Protein 2R1I (pdb70)

Sequence (308 aa):
DDSSASVEVPRRATPADAATVAQLHDFNTEFGAPTPGTDELASRLSSHHLLAGEDVVVLLAGEPPTGLAVLSFRPNVWYPGPVAILDELYVRPGRRGHRLGSALLAASCGLLVRSRGGALLEINVDGEDTTDARRFYEARGFTNNTEPNGTEPLYYYRELDDSASVEEVVPRRATPADAATVAQLHDFNTEFGAPTPGTDELASSRLSHLLAGEDVVVLLAGEPPTGLAVLSFRPNVWYPGPVAILDELYVRPGRRGHRLGSALLAASCGLLVRSRGGALLEINVDDGEDTDARRFYEARGFTNNTEPNGTEPLYYYREL

Structure (mmCIF, N/CA/C/O backbone):
data_2R1I
#
_entry.id   2R1I
#
_cell.length_a   144.100
_cell.length_b   40.260
_cell.length_c   81.270
_cell.angle_alpha   90.000
_cell.angle_beta   123.390
_cell.angle_gamma   90.000
#
_symmetry.space_group_name_H-M   'C 1 2 1'
#
loop_
_entity.id
_entity.type
_entity.pdbx_description
1 polymer 'GCN5-related N-acetyltransferase'
2 non-polymer 'CHLORIDE ION'
3 non-polymer 1,2-ETHANEDIOL
4 non-polymer GLYCEROL
5 water water
#
loop_
_atom_site.group_PDB
_atom_site.id
_atom_site.type_symbol
_atom_site.label_atom_id
_atom_site.label_alt_id
_atom_site.label_comp_id
_atom_site.label_asym_id
_atom_site.label_entity_id
_atom_site.label_seq_id
_atom_site.pdbx_PDB_ins_code
_atom_site.Cartn_x
_atom_site.Cartn_y
_atom_site.Cartn_z
_atom_site.occupancy
_atom_site.B_iso_or_equiv
_atom_site.auth_seq_id
_atom_site.auth_comp_id
_atom_site.auth_asym_id
_atom_site.auth_atom_id
_atom_site.pdbx_PDB_model_num
ATOM 1 N N . ASP A 1 17 ? 27.738 57.091 -18.060 1.00 47.79 16 ASP A N 1
ATOM 2 C CA . ASP A 1 17 ? 28.900 56.762 -17.169 1.00 46.39 16 ASP A CA 1
ATOM 3 C C . ASP A 1 17 ? 28.572 57.027 -15.697 1.00 44.49 16 ASP A C 1
ATOM 4 O O . ASP A 1 17 ? 28.732 56.137 -14.853 1.00 45.56 16 ASP A O 1
ATOM 9 N N . ASP A 1 18 ? 28.107 58.245 -15.402 1.00 40.82 17 ASP A N 1
ATOM 10 C CA . ASP A 1 18 ? 27.567 58.595 -14.077 1.00 37.88 17 ASP A CA 1
ATOM 11 C C . ASP A 1 18 ? 26.092 58.198 -13.902 1.00 36.80 17 ASP A C 1
ATOM 12 O O . ASP A 1 18 ? 25.565 58.245 -12.786 1.00 36.86 17 ASP A O 1
ATOM 17 N N A SER A 1 19 ? 25.449 57.773 -14.992 0.50 36.66 18 SER A N 1
ATOM 18 N N B SER A 1 19 ? 25.447 57.787 -14.991 0.50 36.32 18 SER A N 1
ATOM 19 C CA A SER A 1 19 ? 23.997 57.504 -15.009 0.50 35.96 18 SER A CA 1
ATOM 20 C CA B SER A 1 19 ? 24.004 57.508 -15.002 0.50 35.33 18 SER A CA 1
ATOM 21 C C A SER A 1 19 ? 23.542 56.343 -14.117 0.50 35.18 18 SER A C 1
ATOM 22 C C B SER A 1 19 ? 23.537 56.339 -14.128 0.50 34.84 18 SER A C 1
ATOM 23 O O A SER A 1 19 ? 22.526 56.450 -13.432 0.50 34.14 18 SER A O 1
ATOM 24 O O B SER A 1 19 ? 22.508 56.437 -13.460 0.50 33.72 18 SER A O 1
ATOM 29 N N . ALA A 1 20 ? 24.271 55.229 -14.149 1.00 35.00 19 ALA A N 1
ATOM 30 C CA . ALA A 1 20 ? 23.881 54.025 -13.409 1.00 35.72 19 ALA A CA 1
ATOM 31 C C . ALA A 1 2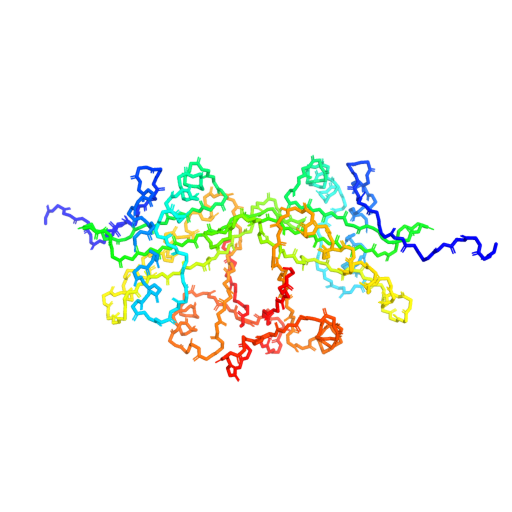0 ? 24.162 54.118 -11.898 1.00 32.31 19 ALA A C 1
ATOM 32 O O . ALA A 1 20 ? 25.154 54.729 -11.472 1.00 32.86 19 ALA A O 1
ATOM 34 N N . SER A 1 21 ? 23.261 53.544 -11.101 1.00 29.13 20 SER A N 1
ATOM 35 C CA . SER A 1 21 ? 23.476 53.387 -9.656 1.00 29.93 20 SER A CA 1
ATOM 36 C C . SER A 1 21 ? 24.085 51.997 -9.404 1.00 33.49 20 SER A C 1
ATOM 37 O O . SER A 1 21 ? 24.219 51.197 -10.345 1.00 32.23 20 SER A O 1
ATOM 40 N N . VAL A 1 22 ? 24.424 51.701 -8.147 1.00 35.34 21 VAL A N 1
ATOM 41 C CA . VAL A 1 22 ? 24.917 50.352 -7.787 1.00 36.54 21 VAL A CA 1
ATOM 42 C C . VAL A 1 22 ? 23.857 49.311 -8.117 1.00 37.45 21 VAL A C 1
ATOM 43 O O . VAL A 1 22 ? 22.661 49.558 -7.949 1.00 34.53 21 VAL A O 1
ATOM 47 N N . GLU A 1 23 ? 24.301 48.148 -8.581 1.00 39.19 22 GLU A N 1
ATOM 48 C CA . GLU A 1 23 ? 23.372 47.091 -8.980 1.00 39.48 22 GLU A CA 1
ATOM 49 C C . GLU A 1 23 ? 22.565 46.627 -7.770 1.00 38.37 22 GLU A C 1
ATOM 50 O O . GLU A 1 23 ? 23.088 46.499 -6.661 1.00 37.77 22 GLU A O 1
ATOM 53 N N . VAL A 1 24 ? 21.272 46.423 -7.983 1.00 35.83 23 VAL A N 1
ATOM 54 C CA . VAL A 1 24 ? 20.408 45.929 -6.939 1.00 37.21 23 VAL A CA 1
ATOM 55 C C . VAL A 1 24 ? 20.149 44.478 -7.323 1.00 33.56 23 VAL A C 1
ATOM 56 O O . VAL A 1 24 ? 19.875 44.197 -8.496 1.00 32.54 23 VAL A O 1
ATOM 60 N N . PRO A 1 25 ? 20.340 43.553 -6.383 1.00 32.50 24 PRO A N 1
ATOM 61 C CA . PRO A 1 25 ? 20.001 42.159 -6.710 1.00 30.95 24 PRO A CA 1
ATOM 62 C C . PRO A 1 25 ? 18.577 41.994 -7.204 1.00 30.82 24 PRO A C 1
ATOM 63 O O . PRO A 1 25 ? 17.718 42.796 -6.909 1.00 32.92 24 PRO A O 1
ATOM 67 N N . ARG A 1 26 ? 18.355 40.973 -8.008 1.00 29.45 25 ARG A N 1
ATOM 68 C CA . ARG A 1 26 ? 17.029 40.693 -8.526 1.00 28.31 25 ARG A CA 1
ATOM 69 C C . ARG A 1 26 ? 16.589 39.314 -8.028 1.00 26.51 25 ARG A C 1
ATOM 70 O O . ARG A 1 26 ? 17.399 38.436 -7.791 1.00 26.15 25 ARG A O 1
ATOM 78 N N . ARG A 1 27 ? 15.298 39.152 -7.891 1.00 27.31 26 ARG A N 1
ATOM 79 C CA . ARG A 1 27 ? 14.733 37.863 -7.518 1.00 26.74 26 ARG A CA 1
ATOM 80 C C . ARG A 1 27 ? 14.748 36.932 -8.712 1.00 26.67 26 ARG A C 1
ATOM 81 O O . ARG A 1 27 ? 14.244 37.289 -9.798 1.00 27.26 26 ARG A O 1
ATOM 89 N N . ALA A 1 28 ? 15.297 35.728 -8.504 1.00 25.21 27 ALA A N 1
ATOM 90 C CA . ALA A 1 28 ? 15.255 34.631 -9.471 1.00 26.22 27 ALA A CA 1
ATOM 91 C C . ALA A 1 28 ? 13.803 34.162 -9.694 1.00 28.04 27 ALA A C 1
ATOM 92 O O . ALA A 1 28 ? 13.061 33.952 -8.735 1.00 26.02 27 ALA A O 1
ATOM 94 N N . THR A 1 29 ? 13.437 34.025 -10.954 1.00 23.77 28 THR A N 1
ATOM 95 C CA . THR A 1 29 ? 12.117 33.531 -11.395 1.00 25.71 28 THR A CA 1
ATOM 96 C C . THR A 1 29 ? 12.264 32.060 -11.796 1.00 24.63 28 THR A C 1
ATOM 97 O O . THR A 1 29 ? 13.390 31.545 -11.924 1.00 26.46 28 THR A O 1
ATOM 101 N N . PRO A 1 30 ? 11.121 31.373 -12.037 1.00 25.70 29 PRO A N 1
ATOM 102 C CA . PRO A 1 30 ? 11.249 30.015 -12.522 1.00 25.27 29 PRO A CA 1
ATOM 103 C C . PRO A 1 30 ? 12.133 29.864 -13.773 1.00 24.81 29 PRO A C 1
ATOM 104 O O . PRO A 1 30 ? 12.786 28.833 -13.950 1.00 27.32 29 PRO A O 1
ATOM 108 N N . ALA A 1 31 ? 12.198 30.888 -14.620 1.00 27.80 30 ALA A N 1
ATOM 109 C CA . ALA A 1 31 ? 13.021 30.810 -15.849 1.00 28.75 30 ALA A CA 1
ATOM 110 C C . ALA A 1 31 ? 14.513 30.759 -15.532 1.00 27.39 30 ALA A C 1
ATOM 111 O O . ALA A 1 31 ? 15.344 30.410 -16.371 1.00 30.76 30 ALA A O 1
ATOM 113 N N . ASP A 1 32 ? 14.844 31.129 -14.301 1.00 25.69 31 ASP A N 1
ATOM 114 C CA . ASP A 1 32 ? 16.226 31.091 -13.833 1.00 26.96 31 ASP A CA 1
ATOM 115 C C . ASP A 1 32 ? 16.629 29.771 -13.197 1.00 26.10 31 ASP A C 1
ATOM 116 O O . ASP A 1 32 ? 17.745 29.679 -12.671 1.00 27.87 31 ASP A O 1
ATOM 121 N N . ALA A 1 33 ? 15.760 28.758 -13.209 1.00 24.46 32 ALA A N 1
ATOM 122 C CA . ALA A 1 33 ? 16.090 27.488 -12.519 1.00 22.84 32 ALA A CA 1
ATOM 123 C C . ALA A 1 33 ? 17.435 26.876 -12.950 1.00 26.71 32 ALA A C 1
ATOM 124 O O . ALA A 1 33 ? 18.246 26.449 -12.080 1.00 27.15 32 ALA A O 1
ATOM 126 N N . ALA A 1 34 ? 17.707 26.841 -14.247 1.00 28.03 33 ALA A N 1
ATOM 127 C CA . ALA A 1 34 ? 18.937 26.240 -14.714 1.00 26.62 33 ALA A CA 1
ATOM 128 C C . ALA A 1 34 ? 20.164 27.056 -14.306 1.00 27.90 33 ALA A C 1
ATOM 129 O O . ALA A 1 34 ? 21.213 26.476 -13.926 1.00 27.66 33 ALA A O 1
ATOM 131 N N . THR A 1 35 ? 20.056 28.382 -14.390 1.00 26.80 34 THR A N 1
ATOM 132 C CA . THR A 1 35 ? 21.129 29.283 -14.006 1.00 26.86 34 THR A CA 1
ATOM 133 C C . THR A 1 35 ? 21.498 29.066 -12.555 1.00 26.16 34 THR A C 1
ATOM 134 O O . THR A 1 35 ? 22.681 28.852 -12.192 1.00 29.55 34 THR A O 1
ATOM 138 N N . VAL A 1 36 ? 20.480 29.064 -11.728 1.00 23.12 35 VAL A N 1
ATOM 139 C CA . VAL A 1 36 ? 20.642 28.918 -10.266 1.00 25.48 35 VAL A CA 1
ATOM 140 C C . VAL A 1 36 ? 21.226 27.536 -9.941 1.00 25.73 35 VAL A C 1
ATOM 141 O O . VAL A 1 36 ? 22.135 27.416 -9.118 1.00 27.30 35 VAL A O 1
ATOM 145 N N . ALA A 1 37 ? 20.696 26.503 -10.597 1.00 25.65 36 ALA A N 1
ATOM 146 C CA . ALA A 1 37 ? 21.199 25.127 -10.426 1.00 25.59 36 ALA A CA 1
ATOM 147 C C . ALA A 1 37 ? 22.702 25.047 -10.673 1.00 25.19 36 ALA A C 1
ATOM 148 O O . ALA A 1 37 ? 23.452 24.494 -9.862 1.00 26.61 36 ALA A O 1
ATOM 150 N N . GLN A 1 38 ? 23.142 25.642 -11.766 1.00 25.46 37 GLN A N 1
ATOM 151 C CA . GLN A 1 38 ? 24.556 25.632 -12.145 1.00 28.10 37 GLN A CA 1
ATOM 152 C C . GLN A 1 38 ? 25.419 26.442 -11.192 1.00 28.84 37 GLN A C 1
ATOM 153 O O . GLN A 1 38 ? 26.515 25.989 -10.798 1.00 28.30 37 GLN A O 1
ATOM 167 N N . LEU A 1 40 ? 24.731 26.973 -7.964 1.00 28.28 39 LEU A N 1
ATOM 168 C CA . LEU A 1 40 ? 24.781 26.219 -6.702 1.00 26.86 39 LEU A CA 1
ATOM 169 C C . LEU A 1 40 ? 25.754 25.054 -6.807 1.00 30.50 39 LEU A C 1
ATOM 170 O O . LEU A 1 40 ? 26.527 24.770 -5.877 1.00 31.60 39 LEU A O 1
ATOM 175 N N . HIS A 1 41 ? 25.719 24.413 -7.956 1.00 29.91 40 HIS A N 1
ATOM 176 C CA . HIS A 1 41 ? 26.634 23.312 -8.250 1.00 29.59 40 HIS A CA 1
ATOM 177 C C . HIS A 1 41 ? 28.086 23.776 -8.233 1.00 30.10 40 HIS A C 1
ATOM 178 O O . HIS A 1 41 ? 28.953 23.168 -7.557 1.00 33.60 40 HIS A O 1
ATOM 185 N N . ASP A 1 42 ? 28.361 24.839 -8.974 1.00 30.26 41 ASP A N 1
ATOM 186 C CA . ASP A 1 42 ? 29.723 25.333 -9.171 1.00 34.31 41 ASP A CA 1
ATOM 187 C C . ASP A 1 42 ? 30.325 25.867 -7.885 1.00 36.93 41 ASP A C 1
ATOM 188 O O . ASP A 1 42 ? 31.509 25.608 -7.598 1.00 37.42 41 ASP A O 1
ATOM 193 N N . PHE A 1 43 ? 29.534 26.601 -7.113 1.00 37.21 42 PHE A N 1
ATOM 194 C CA . PHE A 1 43 ? 30.014 27.079 -5.821 1.00 39.20 42 PHE A CA 1
ATOM 195 C C . PHE A 1 43 ? 30.438 25.937 -4.915 1.00 41.11 42 PHE A C 1
ATOM 196 O O . PHE A 1 43 ? 31.527 25.992 -4.308 1.00 43.32 42 PHE A O 1
ATOM 204 N N . ASN A 1 44 ? 29.632 24.884 -4.850 1.00 37.03 43 ASN A N 1
ATOM 205 C CA . ASN A 1 44 ? 30.019 23.715 -4.043 1.00 38.62 43 ASN A CA 1
ATOM 206 C C . ASN A 1 44 ? 31.231 22.962 -4.550 1.00 39.86 43 ASN A C 1
ATOM 207 O O . ASN A 1 44 ? 32.189 22.720 -3.802 1.00 37.30 43 ASN A O 1
ATOM 212 N N . THR A 1 45 ? 31.218 22.579 -5.808 1.00 38.41 44 THR A N 1
ATOM 213 C CA . THR A 1 45 ? 32.322 21.791 -6.327 1.00 41.12 44 THR A CA 1
ATOM 214 C C . THR A 1 45 ? 33.673 22.543 -6.245 1.00 42.18 44 THR A C 1
ATOM 215 O O . THR A 1 45 ? 34.717 21.9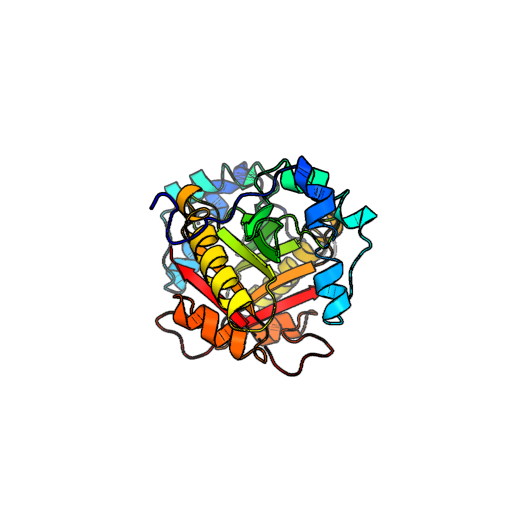17 -5.995 1.00 43.97 44 THR A O 1
ATOM 219 N N . GLU A 1 46 ? 33.671 23.866 -6.431 1.00 41.46 45 GLU A N 1
ATOM 220 C CA . GLU A 1 46 ? 34.917 24.651 -6.366 1.00 44.50 45 GLU A CA 1
ATOM 221 C C . GLU A 1 46 ? 35.517 24.659 -4.937 1.00 40.78 45 GLU A C 1
ATOM 222 O O . GLU A 1 46 ? 36.741 24.768 -4.771 1.00 39.94 45 GLU A O 1
ATOM 228 N N . PHE A 1 47 ? 34.669 24.526 -3.919 1.00 38.35 46 PHE A N 1
ATOM 229 C CA . PHE A 1 47 ? 35.155 24.503 -2.531 1.00 37.13 46 PHE A CA 1
ATOM 230 C C . PHE A 1 47 ? 35.051 23.140 -1.834 1.00 34.47 46 PHE A C 1
ATOM 231 O O . PHE A 1 47 ? 35.342 23.000 -0.624 1.00 31.27 46 PHE A O 1
ATOM 239 N N . GLY A 1 48 ? 34.760 22.116 -2.634 1.00 34.39 47 GLY A N 1
ATOM 240 C CA . GLY A 1 48 ? 34.862 20.732 -2.182 1.00 33.84 47 GLY A CA 1
ATOM 241 C C . GLY A 1 48 ? 33.654 20.320 -1.362 1.00 35.91 47 GLY A C 1
ATOM 242 O O . GLY A 1 48 ? 33.744 19.363 -0.617 1.00 38.06 47 GLY A O 1
ATOM 243 N N . ALA A 1 49 ? 32.536 21.047 -1.488 1.00 36.88 48 ALA A N 1
ATOM 244 C CA . ALA A 1 49 ? 31.286 20.673 -0.809 1.00 37.67 48 ALA A CA 1
ATOM 245 C C . ALA A 1 49 ? 30.496 19.759 -1.748 1.00 40.17 48 ALA A C 1
ATOM 246 O O . ALA A 1 49 ? 30.493 19.952 -2.983 1.00 37.58 48 ALA A O 1
ATOM 248 N N . PRO A 1 50 ? 29.833 18.746 -1.176 1.00 43.29 49 PRO A N 1
ATOM 249 C CA . PRO A 1 50 ? 29.079 17.843 -2.045 1.00 43.55 49 PRO A CA 1
ATOM 250 C C . PRO A 1 50 ? 27.855 18.574 -2.622 1.00 41.21 49 PRO A C 1
ATOM 251 O O . PRO A 1 50 ? 27.380 19.621 -2.075 1.00 41.61 49 PRO A O 1
ATOM 255 N N . THR A 1 51 ? 27.390 18.060 -3.753 1.00 40.23 50 THR A N 1
ATOM 256 C CA . THR A 1 51 ? 26.240 18.646 -4.428 1.00 37.02 50 THR A CA 1
ATOM 257 C C . THR A 1 51 ? 25.531 17.614 -5.310 1.00 36.49 50 THR A C 1
ATOM 258 O O . THR A 1 51 ? 26.159 16.779 -5.915 1.00 36.18 50 THR A O 1
ATOM 262 N N . PRO A 1 52 ? 24.190 17.699 -5.396 1.00 31.72 51 PRO A N 1
ATOM 263 C CA . PRO A 1 52 ? 23.448 16.977 -6.380 1.00 29.94 51 PRO A CA 1
ATOM 264 C C . PRO A 1 52 ? 23.822 17.494 -7.755 1.00 30.21 51 PRO A C 1
ATOM 265 O O . PRO A 1 52 ? 24.462 18.543 -7.862 1.00 34.17 51 PRO A O 1
ATOM 269 N N . GLY A 1 53 ? 23.482 16.745 -8.791 1.00 29.44 52 GLY A N 1
ATOM 270 C CA . GLY A 1 53 ? 23.670 17.196 -10.134 1.00 29.47 52 GLY A CA 1
ATOM 271 C C . GLY A 1 53 ? 22.734 18.325 -10.516 1.00 28.88 52 GLY A C 1
ATOM 272 O O . GLY A 1 53 ? 21.733 18.586 -9.829 1.00 27.85 52 GLY A O 1
ATOM 273 N N . THR A 1 54 ? 23.069 19.014 -11.599 1.00 29.33 53 THR A N 1
ATOM 274 C CA . THR A 1 54 ? 22.278 20.158 -12.026 1.00 29.39 53 THR A CA 1
ATOM 275 C C . THR A 1 54 ? 20.882 19.726 -12.534 1.00 30.82 53 THR A C 1
ATOM 276 O O . THR A 1 54 ? 19.965 20.511 -12.434 1.00 31.69 53 THR A O 1
ATOM 280 N N . ASP A 1 55 ? 20.688 18.504 -13.041 1.00 28.15 54 ASP A N 1
ATOM 281 C CA . ASP A 1 55 ? 19.325 18.064 -13.426 1.00 28.84 54 ASP A CA 1
ATOM 282 C C . ASP A 1 55 ? 18.408 18.050 -12.187 1.00 28.39 54 ASP A C 1
ATOM 283 O O . ASP A 1 55 ? 17.293 18.582 -12.249 1.00 28.92 54 ASP A O 1
ATOM 288 N N . GLU A 1 56 ? 18.883 17.444 -11.095 1.00 28.77 55 GLU A N 1
ATOM 289 C CA . GLU A 1 56 ? 18.137 17.373 -9.830 1.00 28.87 55 GLU A CA 1
ATOM 290 C C . GLU A 1 56 ? 17.860 18.764 -9.243 1.00 28.20 55 GLU A C 1
ATOM 291 O O . GLU A 1 56 ? 16.700 19.081 -8.833 1.00 27.43 55 GLU A O 1
ATOM 297 N N . LEU A 1 57 ? 18.903 19.588 -9.201 1.00 28.22 56 LEU A N 1
ATOM 298 C CA . LEU A 1 57 ? 18.781 20.943 -8.628 1.00 28.67 56 LEU A CA 1
ATOM 299 C C . LEU A 1 57 ? 17.817 21.775 -9.459 1.00 27.19 56 LEU A C 1
ATOM 300 O O . LEU A 1 57 ? 16.963 22.473 -8.899 1.00 24.37 56 LEU A O 1
ATOM 305 N N . ALA A 1 58 ? 17.984 21.751 -10.772 1.00 27.36 57 ALA A N 1
ATOM 306 C CA . ALA A 1 58 ? 17.103 22.517 -11.681 1.00 26.32 57 ALA A CA 1
ATOM 307 C C . ALA A 1 58 ? 15.631 22.117 -11.519 1.00 27.18 57 ALA A C 1
ATOM 308 O O . ALA A 1 58 ? 14.780 22.959 -11.506 1.00 26.33 57 ALA A O 1
ATOM 310 N N . SER A 1 59 ? 15.372 20.816 -11.422 1.00 25.58 58 SER A N 1
ATOM 311 C CA . SER A 1 59 ? 14.020 20.296 -11.239 1.00 27.75 58 SER A CA 1
ATOM 312 C C . SER A 1 59 ? 13.440 20.800 -9.905 1.00 27.11 58 SER A C 1
ATOM 313 O O . SER A 1 59 ? 12.294 21.324 -9.870 1.00 26.68 58 SER A O 1
ATOM 316 N N . ARG A 1 60 ? 14.229 20.705 -8.826 1.00 26.74 59 ARG A N 1
ATOM 317 C CA . ARG A 1 60 ? 13.788 21.198 -7.539 1.00 25.05 59 ARG A CA 1
ATOM 318 C C . ARG A 1 60 ? 13.524 22.697 -7.588 1.00 24.60 59 ARG A C 1
ATOM 319 O O . ARG A 1 60 ? 12.526 23.201 -7.086 1.00 25.49 59 ARG A O 1
ATOM 327 N N . LEU A 1 61 ? 14.437 23.421 -8.219 1.00 25.99 60 LEU A N 1
ATOM 328 C CA . LEU A 1 61 ? 14.300 24.867 -8.291 1.00 25.53 60 LEU A CA 1
ATOM 329 C C . LEU A 1 61 ? 13.113 25.339 -9.156 1.00 24.38 60 LEU A C 1
ATOM 330 O O . LEU A 1 61 ? 12.554 26.380 -8.878 1.00 24.59 60 LEU A O 1
ATOM 335 N N A SER A 1 62 ? 12.738 24.566 -10.168 0.50 23.79 61 SER A N 1
ATOM 336 N N B SER A 1 62 ? 12.744 24.555 -10.168 0.50 23.81 61 SER A N 1
ATOM 337 C CA A SER A 1 62 ? 11.569 24.888 -10.988 0.50 25.56 61 SER A CA 1
ATOM 338 C CA B SER A 1 62 ? 11.569 24.861 -10.984 0.50 25.37 61 SER A CA 1
ATOM 339 C C A SER A 1 62 ? 10.318 24.810 -10.140 0.50 24.80 61 SER A C 1
ATOM 340 C C B SER A 1 62 ? 10.382 24.972 -10.036 0.50 24.74 61 SER A C 1
ATOM 341 O O A SER A 1 62 ? 9.289 25.424 -10.469 0.50 24.17 61 SER A O 1
ATOM 342 O O B SER A 1 62 ? 9.559 25.873 -10.164 0.50 24.47 61 SER A O 1
ATOM 347 N N A HIS A 1 63 ? 10.406 24.041 -9.058 0.50 24.62 62 HIS A N 1
ATOM 348 N N B HIS A 1 63 ? 10.341 24.095 -9.039 0.50 24.78 62 HIS A N 1
ATOM 349 C CA A HIS A 1 63 ? 9.366 24.040 -8.043 0.50 26.68 62 HIS A CA 1
ATOM 350 C CA B HIS A 1 63 ? 9.264 24.115 -8.045 0.50 26.62 62 HIS A CA 1
ATOM 351 C C A HIS A 1 63 ? 9.482 25.225 -7.092 0.50 26.81 62 HIS A C 1
ATOM 352 C C B HIS A 1 63 ? 9.408 25.171 -6.959 0.50 27.00 62 HIS A C 1
ATOM 353 O O A HIS A 1 63 ? 8.592 26.049 -7.003 0.50 24.81 62 HIS A O 1
ATOM 354 O O B HIS A 1 63 ? 8.438 25.851 -6.623 0.50 26.02 62 HIS A O 1
ATOM 367 N N . LEU A 1 64 ? 10.602 25.310 -6.386 1.00 25.86 63 LEU A N 1
ATOM 368 C CA . LEU A 1 64 ? 10.794 26.312 -5.349 1.00 23.98 63 LEU A CA 1
ATOM 369 C C . LEU A 1 64 ? 10.647 27.747 -5.850 1.00 22.36 63 LEU A C 1
ATOM 370 O O . LEU A 1 64 ? 10.036 28.588 -5.156 1.00 24.74 63 LEU A O 1
ATOM 375 N N . LEU A 1 65 ? 11.242 28.040 -7.005 1.00 21.84 64 LEU A N 1
ATOM 376 C CA . LEU A 1 65 ? 11.229 29.394 -7.548 1.00 22.63 64 LEU A CA 1
ATOM 377 C C . LEU A 1 65 ? 9.800 29.843 -7.991 1.00 23.77 64 LEU A C 1
ATOM 378 O O . LEU A 1 65 ? 9.555 31.032 -8.156 1.00 25.20 64 LEU A O 1
ATOM 383 N N . ALA A 1 66 ? 8.896 28.874 -8.188 1.00 25.42 65 ALA A N 1
ATOM 384 C CA . ALA A 1 66 ? 7.493 29.114 -8.474 1.00 22.45 65 ALA A CA 1
ATOM 385 C C . ALA A 1 66 ? 6.692 29.511 -7.238 1.00 26.12 65 ALA A C 1
ATOM 386 O O . ALA A 1 66 ? 5.593 30.050 -7.362 1.00 29.53 65 ALA A O 1
ATOM 388 N N . GLY A 1 67 ? 7.227 29.236 -6.052 1.00 25.80 66 GLY A N 1
ATOM 389 C CA . GLY A 1 67 ? 6.599 29.602 -4.775 1.00 25.82 66 GLY A CA 1
ATOM 390 C C . GLY A 1 67 ? 7.308 30.721 -4.030 1.00 26.87 66 GLY A C 1
ATOM 391 O O . GLY A 1 67 ? 8.160 31.437 -4.584 1.00 26.93 66 GLY A O 1
ATOM 392 N N . GLU A 1 68 ? 6.939 30.843 -2.755 1.00 26.14 67 GLU A N 1
ATOM 393 C CA . GLU A 1 68 ? 7.335 31.943 -1.865 1.00 28.13 67 GLU A CA 1
ATOM 394 C C . GLU A 1 68 ? 8.043 31.405 -0.615 1.00 27.07 67 GLU A C 1
ATOM 395 O O . GLU A 1 68 ? 8.483 32.188 0.214 1.00 28.28 67 GLU A O 1
ATOM 401 N N . ASP A 1 69 ? 8.232 30.070 -0.520 1.00 25.72 68 ASP A N 1
ATOM 402 C CA . ASP A 1 69 ? 8.854 29.486 0.690 1.00 25.37 68 ASP A CA 1
ATOM 403 C C . ASP A 1 69 ? 10.379 29.595 0.691 1.00 23.61 68 ASP A C 1
ATOM 404 O O . ASP A 1 69 ? 11.018 29.715 1.740 1.00 23.64 68 ASP A O 1
ATOM 409 N N . VAL A 1 70 ? 10.995 29.347 -0.459 1.00 24.20 69 VAL A N 1
ATOM 410 C CA . VAL A 1 70 ? 12.438 29.557 -0.668 1.00 24.89 69 VAL A CA 1
ATOM 411 C C . VAL A 1 70 ? 12.535 30.562 -1.795 1.00 26.34 69 VAL A C 1
ATOM 412 O O . VAL A 1 70 ? 11.918 30.401 -2.856 1.00 25.07 69 VAL A O 1
ATOM 416 N N . VAL A 1 71 ? 13.266 31.639 -1.517 1.00 23.86 70 VAL A N 1
ATOM 417 C CA . VAL A 1 71 ? 13.435 32.743 -2.457 1.00 24.65 70 VAL A CA 1
ATOM 418 C C . VAL A 1 71 ? 14.934 32.863 -2.731 1.00 24.47 70 VAL A C 1
ATOM 419 O O . VAL A 1 71 ? 15.765 32.716 -1.834 1.00 26.09 70 VAL A O 1
ATOM 423 N N . VAL A 1 72 ? 15.289 33.085 -3.996 1.00 22.58 71 VAL A N 1
ATOM 424 C CA . VAL A 1 72 ? 16.698 33.214 -4.411 1.00 22.04 71 VAL A CA 1
ATOM 425 C C . VAL A 1 72 ? 16.866 34.605 -5.032 1.00 23.89 71 VAL A C 1
ATOM 426 O O . VAL A 1 72 ? 16.057 35.039 -5.859 1.00 24.21 71 VAL A O 1
ATOM 430 N N . LEU A 1 73 ? 17.885 35.310 -4.536 1.00 24.26 72 LEU A N 1
ATOM 431 C CA . LEU A 1 73 ? 18.294 36.640 -5.071 1.00 22.93 72 LEU A CA 1
ATOM 432 C C . LEU A 1 73 ? 19.603 36.467 -5.840 1.00 22.23 72 LEU A C 1
ATOM 433 O O . LEU A 1 73 ? 20.501 35.717 -5.385 1.00 23.97 72 LEU A O 1
ATOM 438 N N . LEU A 1 74 ? 19.712 37.151 -6.992 1.00 23.15 73 LEU A N 1
ATOM 439 C CA . LEU A 1 74 ? 20.864 37.086 -7.871 1.00 23.87 73 LEU A CA 1
ATOM 440 C C . LEU A 1 74 ? 21.506 38.473 -7.991 1.00 25.08 73 LEU A C 1
ATOM 441 O O . LEU A 1 74 ? 20.794 39.467 -8.113 1.00 27.22 73 LEU A O 1
ATOM 446 N N . ALA A 1 75 ? 22.834 38.496 -7.923 1.00 26.34 74 ALA A N 1
ATOM 447 C CA . ALA A 1 75 ? 23.662 39.714 -8.051 1.00 28.74 74 ALA A CA 1
ATOM 448 C C . ALA A 1 75 ? 24.608 39.533 -9.240 1.00 29.05 74 ALA A C 1
ATOM 449 O O . ALA A 1 75 ? 25.294 38.507 -9.352 1.00 27.11 74 ALA A O 1
ATOM 451 N N . GLY A 1 76 ? 24.632 40.535 -10.107 1.00 34.06 75 GLY A N 1
ATOM 452 C CA . GLY A 1 76 ? 25.521 40.551 -11.266 1.00 35.46 75 GLY A CA 1
ATOM 453 C C . GLY A 1 76 ? 24.782 40.275 -12.554 1.00 36.61 75 GLY A C 1
ATOM 454 O O . GLY A 1 76 ? 23.720 39.685 -12.570 1.00 31.97 75 GLY A O 1
ATOM 455 N N . GLU A 1 77 ? 25.352 40.737 -13.664 1.00 38.50 76 GLU A N 1
ATOM 456 C CA . GLU A 1 77 ? 24.840 40.344 -14.958 1.00 41.00 76 GLU A CA 1
ATOM 457 C C . GLU A 1 77 ? 26.061 40.141 -15.859 1.00 40.01 76 GLU A C 1
ATOM 458 O O . GLU A 1 77 ? 26.710 41.100 -16.248 1.00 41.86 76 GLU A O 1
ATOM 464 N N . PRO A 1 78 ? 26.435 38.875 -16.115 1.00 37.71 77 PRO A N 1
ATOM 465 C CA . PRO A 1 78 ? 25.725 37.668 -15.679 1.00 36.04 77 PRO A CA 1
ATOM 466 C C . PRO A 1 78 ? 25.793 37.508 -14.155 1.00 30.61 77 PRO A C 1
ATOM 467 O O . PRO A 1 78 ? 26.689 38.054 -13.514 1.00 26.70 77 PRO A O 1
ATOM 471 N N . PRO A 1 79 ? 24.842 36.769 -13.556 1.00 30.00 78 PRO A N 1
ATOM 472 C CA . PRO A 1 79 ? 24.951 36.598 -12.099 1.00 30.50 78 PRO A CA 1
ATOM 473 C C . PRO A 1 79 ? 26.231 35.878 -11.618 1.00 31.98 78 PRO A C 1
ATOM 474 O O . PRO A 1 79 ? 26.611 34.822 -12.159 1.00 30.68 78 PRO A O 1
ATOM 478 N N . THR A 1 80 ? 26.898 36.468 -10.629 1.00 30.03 79 THR A N 1
ATOM 479 C CA . THR A 1 80 ? 28.091 35.861 -10.017 1.00 30.82 79 THR A CA 1
ATOM 480 C C . THR A 1 80 ? 27.997 35.625 -8.507 1.00 29.76 79 THR A C 1
ATOM 481 O O . THR A 1 80 ? 28.939 35.093 -7.881 1.00 30.52 79 THR A O 1
ATOM 485 N N . GLY A 1 81 ? 26.881 36.032 -7.938 1.00 27.41 80 GLY A N 1
ATOM 486 C CA . GLY A 1 81 ? 26.557 35.781 -6.530 1.00 25.44 80 GLY A CA 1
ATOM 487 C C . GLY A 1 81 ? 25.069 35.562 -6.330 1.00 26.18 80 GLY A C 1
ATOM 488 O O . GLY A 1 81 ? 24.236 36.043 -7.086 1.00 25.78 80 GLY A O 1
ATOM 489 N N . LEU A 1 82 ? 24.751 34.856 -5.271 1.00 23.78 81 LEU A N 1
ATOM 490 C CA . LEU A 1 82 ? 23.361 34.609 -4.933 1.00 25.32 81 LEU A CA 1
ATOM 491 C C . LEU A 1 82 ? 23.146 34.490 -3.439 1.00 25.04 81 LEU A C 1
ATOM 492 O O . LEU A 1 82 ? 24.110 34.219 -2.688 1.00 25.49 81 LEU A O 1
ATOM 497 N N . ALA A 1 83 ? 21.898 34.728 -3.030 1.00 24.74 82 ALA A N 1
ATOM 498 C CA . ALA A 1 83 ? 21.419 34.458 -1.684 1.00 22.25 82 ALA A CA 1
ATOM 499 C C . ALA A 1 83 ? 20.180 33.551 -1.761 1.00 25.10 82 ALA A C 1
ATOM 500 O O . ALA A 1 83 ? 19.369 33.720 -2.682 1.00 25.91 82 ALA A O 1
ATOM 502 N N . VAL A 1 84 ? 20.085 32.610 -0.812 1.00 25.16 83 VAL A N 1
ATOM 503 C CA . VAL A 1 84 ? 18.943 31.686 -0.659 1.00 23.44 83 VAL A CA 1
ATOM 504 C C . VAL A 1 84 ? 18.326 31.966 0.701 1.00 26.98 83 VAL A C 1
ATOM 505 O O . VAL A 1 84 ? 19.032 31.851 1.733 1.00 25.26 83 VAL A O 1
ATOM 509 N N . LEU A 1 85 ? 17.053 32.332 0.650 1.00 24.70 84 LEU A N 1
ATOM 510 C CA . LEU A 1 85 ? 16.228 32.641 1.847 1.00 24.17 84 LEU A CA 1
ATOM 511 C C 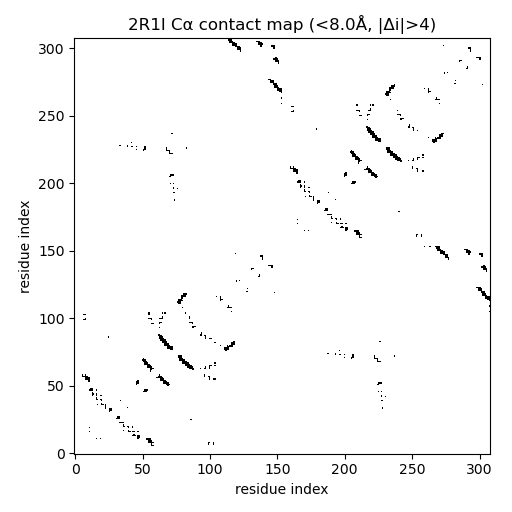. LEU A 1 85 ? 15.138 31.640 1.992 1.00 24.40 84 LEU A C 1
ATOM 512 O O . LEU A 1 85 ? 14.453 31.349 1.025 1.00 25.77 84 LEU A O 1
ATOM 517 N N . SER A 1 86 ? 14.890 31.139 3.212 1.00 23.70 85 SER A N 1
ATOM 518 C CA . SER A 1 86 ? 13.718 30.328 3.471 1.00 23.64 85 SER A CA 1
ATOM 519 C C . SER A 1 86 ? 12.844 31.024 4.506 1.00 24.47 85 SER A C 1
ATOM 520 O O . SER A 1 86 ? 13.353 31.714 5.370 1.00 24.77 85 SER A O 1
ATOM 523 N N . PHE A 1 87 ? 11.550 30.799 4.360 1.00 23.05 86 PHE A N 1
ATOM 524 C CA . PHE A 1 87 ? 10.510 31.391 5.221 1.00 20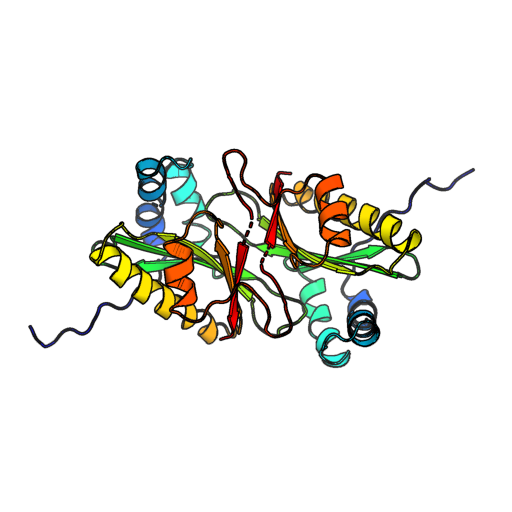.91 86 PHE A CA 1
ATOM 525 C C . PHE A 1 87 ? 9.695 30.312 5.869 1.00 25.60 86 PHE A C 1
ATOM 526 O O . PHE A 1 87 ? 9.395 29.280 5.249 1.00 25.81 86 PHE A O 1
ATOM 534 N N . ARG A 1 88 ? 9.265 30.565 7.099 1.00 21.80 87 ARG A N 1
ATOM 535 C CA . ARG A 1 88 ? 8.426 29.614 7.820 1.00 22.91 87 ARG A CA 1
ATOM 536 C C . ARG A 1 88 ? 7.592 30.384 8.851 1.00 23.49 87 ARG A C 1
ATOM 537 O O . ARG A 1 88 ? 7.993 31.464 9.315 1.00 24.46 87 ARG A O 1
ATOM 545 N N . PRO A 1 89 ? 6.463 29.809 9.258 1.00 23.54 88 PRO A N 1
ATOM 546 C CA . PRO A 1 89 ? 5.727 30.489 10.337 1.00 21.78 88 PRO A CA 1
ATOM 547 C C . PRO A 1 89 ? 6.396 30.186 11.721 1.00 24.36 88 PRO A C 1
ATOM 548 O O . PRO A 1 89 ? 7.176 29.239 11.835 1.00 24.79 88 PRO A O 1
ATOM 552 N N . ASN A 1 90 ? 5.899 30.829 12.762 1.00 24.16 89 ASN A N 1
ATOM 553 C CA . ASN A 1 90 ? 6.473 30.696 14.108 1.00 24.08 89 ASN A CA 1
ATOM 554 C C . ASN A 1 90 ? 5.375 31.060 15.099 1.00 21.56 89 ASN A C 1
ATOM 555 O O . ASN A 1 90 ? 4.657 32.027 14.870 1.00 23.51 89 ASN A O 1
ATOM 560 N N . VAL A 1 91 ? 5.231 30.329 16.215 1.00 21.32 90 VAL A N 1
ATOM 561 C CA . VAL A 1 91 ? 4.150 30.633 17.147 1.00 23.05 90 VAL A CA 1
ATOM 562 C C . VAL A 1 91 ? 4.247 32.013 17.800 1.00 25.31 90 VAL A C 1
ATOM 563 O O . VAL A 1 91 ? 3.257 32.500 18.288 1.00 25.91 90 VAL A O 1
ATOM 567 N N . TRP A 1 92 ? 5.436 32.634 17.795 1.00 23.25 91 TRP A N 1
ATOM 568 C CA . TRP A 1 92 ? 5.643 33.880 18.550 1.00 23.34 91 TRP A CA 1
ATOM 569 C C . TRP A 1 92 ? 5.518 35.152 17.717 1.00 24.87 91 TRP A C 1
ATOM 570 O O . TRP A 1 92 ? 5.614 36.254 18.284 1.00 29.58 91 TRP A O 1
ATOM 581 N N . TYR A 1 93 ? 5.361 35.038 16.396 1.00 26.27 92 TYR A N 1
ATOM 582 C CA . TYR A 1 93 ? 5.393 36.204 15.512 1.00 26.84 92 TYR A CA 1
ATOM 583 C C . TYR A 1 93 ? 4.174 36.122 14.586 1.00 23.41 92 TYR A C 1
ATOM 584 O O . TYR A 1 93 ? 3.744 35.021 14.207 1.00 24.39 92 TYR A O 1
ATOM 593 N N . PRO A 1 94 ? 3.619 37.287 14.206 1.00 26.08 93 PRO A N 1
ATOM 594 C CA . PRO A 1 94 ? 2.583 37.298 13.198 1.00 23.54 93 PRO A CA 1
ATOM 595 C C . PRO A 1 94 ? 3.055 37.045 11.819 1.00 26.15 93 PRO A C 1
ATOM 596 O O . PRO A 1 94 ? 2.304 36.504 11.027 1.00 29.12 93 PRO A O 1
ATOM 600 N N . GLY A 1 95 ? 4.284 37.428 11.529 1.00 26.53 94 GLY A N 1
ATOM 601 C CA . GLY A 1 95 ? 4.872 37.153 10.224 1.00 26.29 94 GLY A CA 1
ATOM 602 C C . GLY A 1 95 ? 5.855 35.997 10.226 1.00 27.20 94 GLY A C 1
ATOM 603 O O . GLY A 1 95 ? 6.091 35.397 11.261 1.00 27.11 94 GLY A O 1
ATOM 604 N N . PRO A 1 96 ? 6.408 35.694 9.064 1.00 24.81 95 PRO A N 1
ATOM 605 C CA . PRO A 1 96 ? 7.341 34.568 8.954 1.00 24.17 95 PRO A CA 1
ATOM 606 C C . PRO A 1 96 ? 8.681 34.896 9.666 1.00 25.79 95 PRO A C 1
ATOM 607 O O . PRO A 1 96 ? 9.032 36.067 9.889 1.00 26.48 95 PRO A O 1
ATOM 611 N N . VAL A 1 97 ? 9.421 33.835 9.984 1.00 22.87 96 VAL A N 1
ATOM 612 C CA . VAL A 1 97 ? 10.808 33.894 10.366 1.00 22.42 96 VAL A CA 1
ATOM 613 C C . VAL A 1 97 ? 11.586 33.426 9.126 1.00 22.15 96 VAL A C 1
ATOM 614 O O . VAL A 1 97 ? 11.208 32.445 8.470 1.00 24.94 96 VAL A O 1
ATOM 618 N N . ALA A 1 98 ? 12.667 34.171 8.806 1.00 23.14 97 ALA A N 1
ATOM 619 C CA . ALA A 1 98 ? 13.476 33.850 7.648 1.00 22.79 97 ALA A CA 1
ATOM 620 C C . ALA A 1 98 ? 14.835 33.316 8.070 1.00 23.05 97 ALA A C 1
ATOM 621 O O . ALA A 1 98 ? 15.390 33.733 9.103 1.00 22.28 97 ALA A O 1
ATOM 623 N N . ILE A 1 99 ? 15.412 32.428 7.239 1.00 23.05 98 ILE A N 1
ATOM 624 C CA . ILE A 1 99 ? 16.804 32.001 7.356 1.00 24.69 98 ILE A CA 1
ATOM 625 C C . ILE A 1 99 ? 17.528 32.384 6.079 1.00 24.86 98 ILE A C 1
ATOM 626 O O . ILE A 1 99 ? 17.010 32.151 4.957 1.00 24.86 98 ILE A O 1
ATOM 631 N N . LEU A 1 100 ? 18.720 32.942 6.261 1.00 23.89 99 LEU A N 1
ATOM 632 C CA . LEU A 1 100 ? 19.699 33.043 5.175 1.00 23.10 99 LEU A CA 1
ATOM 633 C C . LEU A 1 100 ? 20.381 31.680 4.984 1.00 24.22 99 LEU A C 1
ATOM 634 O O . LEU A 1 100 ? 21.403 31.380 5.598 1.00 25.27 99 LEU A O 1
ATOM 639 N N . ASP A 1 101 ? 19.737 30.816 4.185 1.00 24.25 100 ASP A N 1
ATOM 640 C CA . ASP A 1 101 ? 20.170 29.437 3.945 1.00 24.26 100 ASP A CA 1
ATOM 641 C C . ASP A 1 101 ? 21.571 29.420 3.324 1.00 25.73 100 ASP A C 1
ATOM 642 O O . ASP A 1 101 ? 22.402 28.580 3.644 1.00 28.37 100 ASP A O 1
ATOM 647 N N . GLU A 1 102 ? 21.805 30.314 2.376 1.00 26.95 101 GLU A N 1
ATOM 648 C CA . GLU A 1 102 ? 23.082 30.403 1.698 1.00 26.72 101 GLU A CA 1
ATOM 649 C C . GLU A 1 102 ? 23.339 31.831 1.279 1.00 25.88 101 GLU A C 1
ATOM 650 O O . GLU A 1 102 ? 22.442 32.570 0.874 1.00 24.39 101 GLU A O 1
ATOM 656 N N . LEU A 1 103 ? 24.620 32.212 1.305 1.00 28.07 102 LEU A N 1
ATOM 657 C CA . LEU A 1 103 ? 25.042 33.433 0.689 1.00 28.88 102 LEU A CA 1
ATOM 658 C C . LEU A 1 103 ? 26.360 33.065 -0.033 1.00 27.37 102 LEU A C 1
ATOM 659 O O . LEU A 1 103 ? 27.393 32.832 0.599 1.00 28.15 102 LEU A O 1
ATOM 664 N N . TYR A 1 104 ? 26.293 32.955 -1.345 1.00 27.54 103 TYR A N 1
ATOM 665 C CA . TYR A 1 104 ? 27.391 32.457 -2.155 1.00 27.61 103 TYR A CA 1
ATOM 666 C C . TYR A 1 104 ? 27.980 33.583 -3.006 1.00 27.74 103 TYR A C 1
ATOM 667 O O . TYR A 1 104 ? 27.325 34.087 -3.913 1.00 26.69 103 TYR A O 1
ATOM 676 N N . VAL A 1 105 ? 29.215 33.993 -2.699 1.00 27.73 104 VAL A N 1
ATOM 677 C CA . VAL A 1 105 ? 29.904 35.010 -3.486 1.00 28.55 104 VAL A CA 1
ATOM 678 C C . VAL A 1 105 ? 31.371 34.583 -3.578 1.00 28.74 104 VAL A C 1
ATOM 679 O O . VAL A 1 105 ? 31.847 33.819 -2.729 1.00 28.43 104 VAL A O 1
ATOM 683 N N . ARG A 1 106 ? 32.075 35.025 -4.616 1.00 30.75 105 ARG A N 1
ATOM 684 C CA . ARG A 1 106 ? 33.484 34.674 -4.744 1.00 31.91 105 ARG A CA 1
ATOM 685 C C . ARG A 1 106 ? 34.351 35.302 -3.644 1.00 32.17 105 ARG A C 1
ATOM 686 O O . ARG A 1 106 ? 34.069 36.411 -3.173 1.00 32.62 105 ARG A O 1
ATOM 690 N N . PRO A 1 107 ? 35.446 34.604 -3.243 1.00 34.68 106 PRO A N 1
ATOM 691 C CA . PRO A 1 107 ? 36.369 35.220 -2.296 1.00 32.58 106 PRO A CA 1
ATOM 692 C C . PRO A 1 107 ? 37.014 36.458 -2.885 1.00 30.17 106 PRO A C 1
ATOM 693 O O . PRO A 1 107 ? 37.177 36.560 -4.107 1.00 33.01 106 PRO A O 1
ATOM 697 N N . GLY A 1 108 ? 37.358 37.397 -2.021 1.00 28.09 107 GLY A N 1
ATOM 698 C CA . GLY A 1 108 ? 37.948 38.646 -2.467 1.00 26.19 107 GLY A CA 1
ATOM 699 C C . GLY A 1 108 ? 37.041 39.855 -2.391 1.00 22.96 107 GLY A C 1
ATOM 700 O O . GLY A 1 108 ? 35.866 39.740 -2.092 1.00 27.06 107 GLY A O 1
ATOM 701 N N . ARG A 1 109 ? 37.614 41.012 -2.710 1.00 27.13 108 ARG A N 1
ATOM 702 C CA . ARG A 1 109 ? 36.929 42.281 -2.525 1.00 27.16 108 ARG A CA 1
ATOM 703 C C . ARG A 1 109 ? 35.646 42.321 -3.336 1.00 26.60 108 ARG A C 1
ATOM 704 O O . ARG A 1 109 ? 34.608 42.721 -2.804 1.00 24.11 108 ARG A O 1
ATOM 712 N N . ARG A 1 110 ? 35.700 41.838 -4.581 1.00 26.40 109 ARG A N 1
ATOM 713 C CA . ARG A 1 110 ? 34.531 41.852 -5.496 1.00 28.15 109 ARG A CA 1
ATOM 714 C C . ARG A 1 110 ? 33.322 41.115 -4.936 1.00 29.62 109 ARG A C 1
ATOM 715 O O . ARG A 1 110 ? 32.215 41.676 -4.859 1.00 28.51 109 ARG A O 1
ATOM 718 N N . GLY A 1 111 ? 33.569 39.850 -4.574 1.00 28.37 110 GLY A N 1
ATOM 719 C CA . GLY A 1 111 ? 32.594 38.962 -3.977 1.00 28.73 110 GLY A CA 1
ATOM 720 C C . GLY A 1 111 ? 32.059 39.544 -2.697 1.00 28.71 110 GLY A C 1
ATOM 721 O O . GLY A 1 111 ? 30.838 39.496 -2.420 1.00 26.95 110 GLY A O 1
ATOM 722 N N . HIS A 1 112 ? 32.956 40.103 -1.894 1.00 27.07 111 HIS A N 1
ATOM 723 C CA . HIS A 1 112 ? 32.519 40.652 -0.617 1.00 25.73 111 HIS A CA 1
ATOM 724 C C . HIS A 1 112 ? 31.537 41.837 -0.816 1.00 27.11 111 HIS A C 1
ATOM 725 O O . HIS A 1 112 ? 30.561 41.949 -0.070 1.00 26.89 111 HIS A O 1
ATOM 732 N N . ARG A 1 113 ? 31.734 42.647 -1.858 1.00 25.89 112 ARG A N 1
ATOM 733 C CA . ARG A 1 113 ? 30.804 43.767 -2.130 1.00 28.89 112 ARG A CA 1
ATOM 734 C C . ARG A 1 113 ? 29.454 43.233 -2.507 1.00 27.91 112 ARG A C 1
ATOM 735 O O . ARG A 1 113 ? 28.423 43.687 -2.009 1.00 33.17 112 ARG A O 1
ATOM 739 N N . LEU A 1 114 ? 29.457 42.229 -3.382 1.00 26.20 113 LEU A N 1
ATOM 740 C CA . LEU A 1 114 ? 28.210 41.603 -3.835 1.00 29.51 113 LEU A CA 1
ATOM 741 C C . LEU A 1 114 ? 27.513 40.958 -2.635 1.00 26.02 113 LEU A C 1
ATOM 742 O O . LEU A 1 114 ? 26.310 41.082 -2.447 1.00 30.76 113 LEU A O 1
ATOM 747 N N . GLY A 1 115 ? 28.274 40.240 -1.808 1.00 26.19 114 GLY A N 1
ATOM 748 C CA . GLY A 1 115 ? 27.708 39.655 -0.580 1.00 25.15 114 GLY A CA 1
ATOM 749 C C . GLY A 1 115 ? 27.003 40.700 0.274 1.00 26.30 114 GLY A C 1
ATOM 750 O O . GLY A 1 115 ? 25.879 40.485 0.740 1.00 26.42 114 GLY A O 1
ATOM 751 N N . SER A 1 116 ? 27.652 41.846 0.455 1.00 25.37 115 SER A N 1
ATOM 752 C CA . SER A 1 116 ? 27.080 42.933 1.241 1.00 24.79 115 SER A CA 1
ATOM 753 C C . SER A 1 116 ? 25.743 43.455 0.633 1.00 21.45 115 SER A C 1
ATOM 754 O O . SER A 1 116 ? 24.752 43.644 1.336 1.00 25.62 115 SER A O 1
ATOM 757 N N . ALA A 1 117 ? 25.704 43.577 -0.685 1.00 22.20 116 ALA A N 1
ATOM 758 C CA . ALA A 1 117 ? 24.470 43.957 -1.426 1.00 22.40 116 ALA A CA 1
ATOM 759 C C . ALA A 1 117 ? 23.357 42.889 -1.312 1.00 25.83 116 ALA A C 1
ATOM 760 O O . ALA A 1 117 ? 22.170 43.193 -1.169 1.00 23.85 116 ALA A O 1
ATOM 762 N N . LEU A 1 118 ? 23.759 41.638 -1.415 1.00 25.73 117 LEU A N 1
ATOM 763 C CA . LEU A 1 118 ? 22.796 40.543 -1.338 1.00 25.66 117 LEU A CA 1
ATOM 764 C C . LEU A 1 118 ? 22.150 40.500 0.057 1.00 26.86 117 LEU A C 1
ATOM 765 O O . LEU A 1 118 ? 20.936 40.244 0.177 1.00 27.81 117 LEU A O 1
ATOM 770 N N . LEU A 1 119 ? 22.967 40.721 1.094 1.00 26.88 118 LEU A N 1
ATOM 771 C CA . LEU A 1 119 ? 22.449 40.704 2.472 1.00 24.66 118 LEU A CA 1
ATOM 772 C C . LEU A 1 119 ? 21.420 41.827 2.694 1.00 27.42 118 LEU A C 1
ATOM 773 O O . LEU A 1 119 ? 20.356 41.629 3.262 1.00 29.13 118 LEU A O 1
ATOM 778 N N . ALA A 1 120 ? 21.752 43.027 2.235 1.00 26.19 119 ALA A N 1
ATOM 779 C CA . ALA A 1 120 ? 20.848 44.152 2.359 1.00 25.77 119 ALA A CA 1
ATOM 780 C C . ALA A 1 120 ? 19.534 43.923 1.614 1.00 26.51 119 ALA A C 1
ATOM 781 O O . ALA A 1 120 ? 18.443 44.219 2.131 1.00 29.03 119 ALA A O 1
ATOM 783 N N . ALA A 1 121 ? 19.609 43.377 0.404 1.00 28.92 120 ALA A N 1
ATOM 784 C CA . ALA A 1 121 ? 18.404 43.073 -0.355 1.00 27.93 120 ALA A CA 1
ATOM 785 C C . ALA A 1 121 ? 17.549 42.001 0.371 1.00 25.62 120 ALA A C 1
ATOM 786 O O . ALA A 1 121 ? 16.315 42.084 0.374 1.00 27.79 120 ALA A O 1
ATOM 788 N N . SER A 1 122 ? 18.216 41.015 0.982 1.00 28.78 121 SER A N 1
ATOM 789 C CA . SER A 1 122 ? 17.533 39.944 1.772 1.00 26.27 121 SER A CA 1
ATOM 790 C C . SER A 1 122 ? 16.776 40.540 2.954 1.00 27.87 121 SER A C 1
ATOM 791 O O . SER A 1 122 ? 15.629 40.230 3.174 1.00 28.63 121 SER A O 1
ATOM 794 N N . CYS A 1 123 ? 17.387 41.477 3.682 1.00 25.70 122 CYS A N 1
ATOM 795 C CA . CYS A 1 123 ? 16.680 42.084 4.796 1.00 27.39 122 CYS A CA 1
ATOM 796 C C . CYS A 1 123 ? 15.419 42.830 4.335 1.00 26.97 122 CYS A C 1
ATOM 797 O O . CYS A 1 123 ? 14.373 42.743 4.969 1.00 29.09 122 CYS A O 1
ATOM 800 N N . GLY A 1 124 ? 15.522 43.559 3.225 1.00 29.67 123 GLY A N 1
ATOM 801 C CA . GLY A 1 124 ? 14.384 44.249 2.642 1.00 27.12 123 GLY A CA 1
ATOM 802 C C . GLY A 1 124 ? 13.249 43.333 2.235 1.00 29.65 123 GLY A C 1
ATOM 803 O O . GLY A 1 124 ? 12.087 43.604 2.480 1.00 28.33 123 GLY A O 1
ATOM 804 N N A LEU A 1 125 ? 13.609 42.236 1.601 0.50 29.00 124 LEU A N 1
ATOM 805 N N B LEU A 1 125 ? 13.587 42.233 1.582 0.50 28.80 124 LEU A N 1
ATOM 806 C CA A LEU A 1 125 ? 12.622 41.263 1.196 0.50 29.38 124 LEU A CA 1
ATOM 807 C CA B LEU A 1 125 ? 12.571 41.251 1.223 0.50 29.17 124 LEU A CA 1
ATOM 808 C C A LEU A 1 125 ? 11.919 40.625 2.403 0.50 27.84 124 LEU A C 1
ATOM 809 C C B LEU A 1 125 ? 11.882 40.682 2.457 0.50 27.53 124 LEU A C 1
ATOM 810 O O A LEU A 1 125 ? 10.716 40.488 2.391 0.50 28.21 124 LEU A O 1
ATOM 811 O O B LEU A 1 125 ? 10.664 40.643 2.524 0.50 27.71 124 LEU A O 1
ATOM 820 N N . VAL A 1 126 ? 12.668 40.282 3.449 1.00 29.37 125 VAL A N 1
ATOM 821 C CA . VAL A 1 126 ? 12.079 39.760 4.682 1.00 27.44 125 VAL A CA 1
ATOM 822 C C . VAL A 1 126 ? 11.080 40.745 5.299 1.00 27.88 125 VAL A C 1
ATOM 823 O O . VAL A 1 126 ? 9.946 40.369 5.644 1.00 26.90 125 VAL A O 1
ATOM 827 N N . ARG A 1 127 ? 11.493 42.016 5.416 1.00 26.99 126 ARG A N 1
ATOM 828 C CA . ARG A 1 127 ? 10.596 43.058 5.919 1.00 27.73 126 ARG A CA 1
ATOM 829 C C . ARG A 1 127 ? 9.321 43.137 5.077 1.00 27.54 126 ARG A C 1
ATOM 830 O O . ARG A 1 127 ? 8.227 43.281 5.632 1.00 29.65 126 ARG A O 1
ATOM 838 N N . SER A 1 128 ? 9.468 43.076 3.756 1.00 29.24 127 SER A N 1
ATOM 839 C CA . SER A 1 128 ? 8.335 43.176 2.835 1.00 31.32 127 SER A CA 1
ATOM 840 C C . SER A 1 128 ? 7.330 42.075 3.056 1.00 34.07 127 SER A C 1
ATOM 841 O O . SER A 1 128 ? 6.135 42.283 2.840 1.00 35.66 127 SER A O 1
ATOM 844 N N . ARG A 1 129 ? 7.822 40.917 3.504 1.00 29.82 128 ARG A N 1
ATOM 845 C CA . ARG A 1 129 ? 6.968 39.752 3.811 1.00 29.60 128 ARG A CA 1
ATOM 846 C C . ARG A 1 129 ? 6.347 39.827 5.233 1.00 29.91 128 ARG A C 1
ATOM 847 O O . ARG A 1 129 ? 5.674 38.889 5.707 1.00 29.47 128 ARG A O 1
ATOM 855 N N . GLY A 1 130 ? 6.640 40.884 5.951 1.00 27.37 129 GLY A N 1
ATOM 856 C CA . GLY A 1 130 ? 6.155 41.060 7.296 1.00 28.11 129 GLY A CA 1
ATOM 857 C C . GLY A 1 130 ? 6.999 40.314 8.316 1.00 26.31 129 GLY A C 1
ATOM 858 O O . GLY A 1 130 ? 6.561 40.114 9.423 1.00 26.86 129 GLY A O 1
ATOM 859 N N . GLY A 1 131 ? 8.223 39.928 7.935 1.00 28.10 130 GLY A N 1
ATOM 860 C CA . GLY A 1 131 ? 9.170 39.315 8.861 1.00 27.20 130 GLY A CA 1
ATOM 861 C C . GLY A 1 131 ? 10.001 40.307 9.661 1.00 27.50 130 GLY A C 1
ATOM 862 O O . GLY A 1 131 ? 10.340 41.430 9.201 1.00 28.74 130 GLY A O 1
ATOM 863 N N . ALA A 1 132 ? 10.264 39.923 10.901 1.00 26.50 131 ALA A N 1
ATOM 864 C CA . ALA A 1 132 ? 11.000 40.728 11.860 1.00 26.90 131 ALA A CA 1
ATOM 865 C C . ALA A 1 132 ? 12.259 40.025 12.367 1.00 26.43 131 ALA A C 1
ATOM 866 O O . ALA A 1 132 ? 12.905 40.522 13.253 1.00 28.47 131 ALA A O 1
ATOM 868 N N . LEU A 1 133 ? 12.601 38.874 11.772 1.00 24.81 132 LEU A N 1
ATOM 869 C CA . LEU A 1 133 ? 13.761 38.132 12.209 1.00 25.11 132 LEU A CA 1
ATOM 870 C C . LEU A 1 133 ? 14.370 37.376 11.043 1.00 23.43 132 LEU A C 1
ATOM 871 O O . LEU A 1 133 ? 13.658 36.657 10.290 1.00 24.49 132 LEU A O 1
ATOM 876 N N . LEU A 1 134 ? 15.686 37.591 10.898 1.00 22.15 133 LEU A N 1
ATOM 877 C CA . LEU A 1 134 ? 16.522 36.828 9.946 1.00 21.75 133 LEU A CA 1
ATOM 878 C C . LEU A 1 134 ? 17.613 36.065 10.692 1.00 20.55 133 LEU A C 1
ATOM 879 O O . LEU A 1 134 ? 18.382 36.677 11.491 1.00 24.73 133 LEU A O 1
ATOM 884 N N . GLU A 1 135 ? 17.681 34.758 10.454 1.00 23.44 134 GLU A N 1
ATOM 885 C CA . GLU A 1 135 ? 18.588 33.864 11.159 1.00 22.32 134 GLU A CA 1
ATOM 886 C C . GLU A 1 135 ? 19.637 33.309 10.211 1.00 24.66 134 GLU A C 1
ATOM 887 O O . GLU A 1 135 ? 19.407 33.242 8.989 1.00 24.71 134 GLU A O 1
ATOM 893 N N . ILE A 1 136 ? 20.791 32.926 10.778 1.00 23.86 135 ILE A N 1
ATOM 894 C CA . ILE A 1 136 ? 21.836 32.234 10.039 1.00 25.02 135 ILE A CA 1
ATOM 895 C C . ILE A 1 136 ? 22.475 31.228 10.966 1.00 27.09 135 ILE A C 1
ATOM 896 O O . ILE A 1 136 ? 22.592 31.472 12.173 1.00 28.35 135 ILE A O 1
ATOM 901 N N . ASN A 1 137 ? 22.919 30.113 10.393 1.00 26.55 136 ASN A N 1
ATOM 902 C CA . ASN A 1 137 ? 23.764 29.187 11.104 1.00 28.18 136 ASN A CA 1
ATOM 903 C C . ASN A 1 137 ? 25.1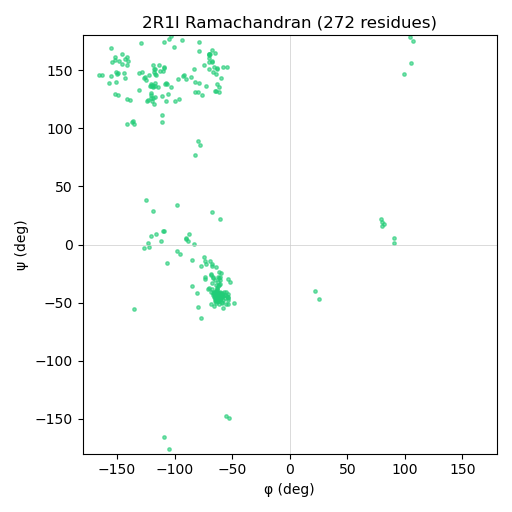64 29.251 10.445 1.00 30.08 136 ASN A C 1
ATOM 904 O O . ASN A 1 137 ? 25.262 29.159 9.218 1.00 28.91 136 ASN A O 1
ATOM 909 N N . VAL A 1 138 ? 26.183 29.451 11.258 1.00 30.11 137 VAL A N 1
ATOM 910 C CA . VAL A 1 138 ? 27.554 29.729 10.791 1.00 29.64 137 VAL A CA 1
ATOM 911 C C . VAL A 1 138 ? 28.570 28.821 11.509 1.00 31.26 137 VAL A C 1
ATOM 912 O O . VAL A 1 138 ? 28.522 28.669 12.732 1.00 30.53 137 VAL A O 1
ATOM 916 N N . ASP A 1 139 ? 29.481 28.207 10.761 1.00 29.84 138 ASP A N 1
ATOM 917 C CA . ASP A 1 139 ? 30.542 27.399 11.398 1.00 33.48 138 ASP A CA 1
ATOM 918 C C . ASP A 1 139 ? 31.423 28.306 12.239 1.00 32.16 138 ASP A C 1
ATOM 919 O O . ASP A 1 139 ? 31.851 29.366 11.778 1.00 33.04 138 ASP A O 1
ATOM 924 N N . GLY A 1 140 ? 31.700 27.902 13.478 1.00 31.34 139 GLY A N 1
ATOM 925 C CA . GLY A 1 140 ? 32.477 28.727 14.378 1.00 32.14 139 GLY A CA 1
ATOM 926 C C . GLY A 1 140 ? 33.884 28.958 13.840 1.00 31.55 139 GLY A C 1
ATOM 927 O O . GLY A 1 140 ? 34.494 29.981 14.130 1.00 31.90 139 GLY A O 1
ATOM 928 N N . GLU A 1 141 ? 34.371 27.997 13.053 1.00 33.97 140 GLU A N 1
ATOM 929 C CA . GLU A 1 141 ? 35.737 28.062 12.463 1.00 35.93 140 GLU A CA 1
ATOM 930 C C . GLU A 1 141 ? 35.797 29.106 11.347 1.00 36.86 140 GLU A C 1
ATOM 931 O O . GLU A 1 141 ? 36.890 29.533 10.969 1.00 35.96 140 GLU A O 1
ATOM 934 N N . ASP A 1 142 ? 34.624 29.525 10.842 1.00 37.19 141 ASP A N 1
ATOM 935 C CA . ASP A 1 142 ? 34.532 30.462 9.716 1.00 34.61 141 ASP A CA 1
ATOM 936 C C . ASP A 1 142 ? 34.599 31.943 10.143 1.00 33.46 141 ASP A C 1
ATOM 937 O O . ASP A 1 142 ? 33.608 32.675 10.050 1.00 31.33 141 ASP A O 1
ATOM 942 N N A THR A 1 143 ? 35.797 32.374 10.558 0.50 32.37 142 THR A N 1
ATOM 943 N N 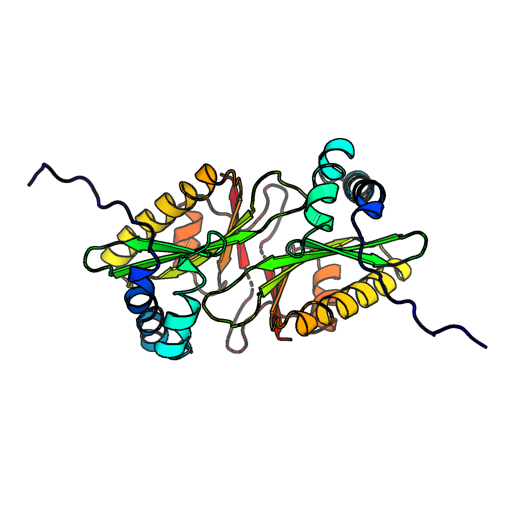B THR A 1 143 ? 35.780 32.389 10.559 0.50 32.96 142 THR A N 1
ATOM 944 C CA A THR A 1 143 ? 36.030 33.722 11.102 0.50 30.46 142 THR A CA 1
ATOM 945 C CA B THR A 1 143 ? 35.924 33.726 11.133 0.50 31.71 142 THR A CA 1
ATOM 946 C C A THR A 1 143 ? 35.650 34.834 10.115 0.50 30.38 142 THR A C 1
ATOM 947 C C B THR A 1 143 ? 35.653 34.849 10.118 0.50 30.75 142 THR A C 1
ATOM 948 O O A THR A 1 143 ? 35.191 35.912 10.512 0.50 29.83 142 THR A O 1
ATOM 949 O O B THR A 1 143 ? 35.243 35.948 10.505 0.50 29.29 142 THR A O 1
ATOM 956 N N . ASP A 1 144 ? 35.860 34.576 8.832 1.00 29.90 143 ASP A N 1
ATOM 957 C CA . ASP A 1 144 ? 35.575 35.576 7.795 1.00 31.22 143 ASP A CA 1
ATOM 958 C C . ASP A 1 144 ? 34.060 35.848 7.721 1.00 29.52 143 ASP A C 1
ATOM 959 O O . ASP A 1 144 ? 33.636 37.001 7.662 1.00 30.16 143 ASP A O 1
ATOM 964 N N . ALA A 1 145 ? 33.252 34.786 7.720 1.00 28.44 144 ALA A N 1
ATOM 965 C CA . ALA A 1 145 ? 31.787 34.929 7.675 1.00 26.23 144 ALA A CA 1
ATOM 966 C C . ALA A 1 145 ? 31.289 35.580 8.964 1.00 25.36 144 ALA A C 1
ATOM 967 O O . ALA A 1 145 ? 30.451 36.498 8.954 1.00 27.08 144 ALA A O 1
ATOM 969 N N . ARG A 1 146 ? 31.833 35.136 10.083 1.00 26.76 145 ARG A N 1
ATOM 970 C CA . ARG A 1 146 ? 31.442 35.718 11.360 1.00 27.43 145 ARG A CA 1
ATOM 971 C C . ARG A 1 146 ? 31.736 37.234 11.396 1.00 27.05 145 ARG A C 1
ATOM 972 O O . ARG A 1 146 ? 30.879 38.024 11.814 1.00 28.55 145 ARG A O 1
ATOM 980 N N . ARG A 1 147 ? 32.911 37.643 10.949 1.00 29.63 146 ARG A N 1
ATOM 981 C CA . ARG A 1 147 ? 33.253 39.074 10.953 1.00 25.86 146 ARG A CA 1
ATOM 982 C C . ARG A 1 147 ? 32.328 39.878 10.043 1.00 25.74 146 ARG A C 1
ATOM 983 O O . ARG A 1 147 ? 31.906 40.993 10.381 1.00 24.28 146 ARG A O 1
ATOM 991 N N . PHE A 1 148 ? 31.982 39.261 8.910 1.00 25.63 147 PHE A N 1
ATOM 992 C CA . PHE A 1 148 ? 31.094 39.864 7.902 1.00 23.87 147 PHE A CA 1
ATOM 993 C C . PHE A 1 148 ? 29.664 40.084 8.432 1.00 25.74 147 PHE A C 1
ATOM 994 O O . PHE A 1 148 ? 29.116 41.180 8.310 1.00 25.75 147 PHE A O 1
ATOM 1002 N N . TYR A 1 149 ? 29.079 39.067 9.050 1.00 23.16 148 TYR A N 1
ATOM 1003 C CA . TYR A 1 149 ? 27.720 39.230 9.566 1.00 24.50 148 TYR A CA 1
ATOM 1004 C C . TYR A 1 149 ? 27.674 40.134 10.773 1.00 25.68 148 TYR A C 1
ATOM 1005 O O . TYR A 1 149 ? 26.754 40.957 10.895 1.00 25.68 148 TYR A O 1
ATOM 1014 N N . GLU A 1 150 ? 28.674 40.031 11.648 1.00 25.98 149 GLU A N 1
ATOM 1015 C CA . GLU A 1 150 ? 28.701 40.814 12.880 1.00 26.59 149 GLU A CA 1
ATOM 1016 C C . GLU A 1 150 ? 28.827 42.304 12.551 1.00 26.39 149 GLU A C 1
ATOM 1017 O O . GLU A 1 150 ? 28.274 43.136 13.254 1.00 29.52 149 GLU A O 1
ATOM 1023 N N . ALA A 1 151 ? 29.490 42.628 11.445 1.00 26.79 150 ALA A N 1
ATOM 1024 C CA . ALA A 1 151 ? 29.608 44.031 10.984 1.00 27.89 150 ALA A CA 1
ATOM 1025 C C . ALA A 1 151 ? 28.321 44.591 10.363 1.00 28.02 150 ALA A C 1
ATOM 1026 O O . ALA A 1 151 ? 28.243 45.792 10.086 1.00 25.01 150 ALA A O 1
ATOM 1028 N N . ARG A 1 152 ? 27.357 43.704 10.112 1.00 25.23 151 ARG A N 1
ATOM 1029 C CA . ARG A 1 152 ? 26.079 44.025 9.439 1.00 26.43 151 ARG A CA 1
ATOM 1030 C C . ARG A 1 152 ? 24.857 43.598 10.302 1.00 25.51 151 ARG A C 1
ATOM 1031 O O . ARG A 1 152 ? 23.852 43.083 9.792 1.00 28.80 151 ARG A O 1
ATOM 1039 N N . GLY A 1 153 ? 24.961 43.785 11.612 1.00 28.82 152 GLY A N 1
ATOM 1040 C CA . GLY A 1 153 ? 23.781 43.753 12.487 1.00 29.76 152 GLY A CA 1
ATOM 1041 C C . GLY A 1 153 ? 23.394 42.422 13.094 1.00 30.37 152 GLY A C 1
ATOM 1042 O O . GLY A 1 153 ? 22.378 42.326 13.797 1.00 30.51 152 GLY A O 1
ATOM 1043 N N . PHE A 1 154 ? 24.168 41.374 12.808 1.00 28.66 153 PHE A N 1
ATOM 1044 C CA . PHE A 1 154 ? 23.893 40.068 13.397 1.00 25.96 153 PHE A CA 1
ATOM 1045 C C . PHE A 1 154 ? 24.649 39.815 14.687 1.00 25.60 153 PHE A C 1
ATOM 1046 O O . PHE A 1 154 ? 25.784 40.255 14.824 1.00 23.66 153 PHE A O 1
ATOM 1054 N N . THR A 1 155 ? 24.020 39.105 15.621 1.00 24.88 154 THR A N 1
ATOM 1055 C CA . THR A 1 155 ? 24.680 38.656 16.854 1.00 27.01 154 THR A CA 1
ATOM 1056 C C . THR A 1 155 ? 24.434 37.177 17.127 1.00 26.82 154 THR A C 1
ATOM 1057 O O . THR A 1 155 ? 23.453 36.624 16.669 1.00 26.81 154 THR A O 1
ATOM 1061 N N A ASN A 1 156 ? 25.353 36.513 17.830 0.50 25.37 155 ASN A N 1
ATOM 1062 N N B ASN A 1 156 ? 25.352 36.593 17.888 0.50 26.67 155 ASN A N 1
ATOM 1063 C CA A ASN A 1 156 ? 25.145 35.110 18.234 0.50 26.40 155 ASN A CA 1
ATOM 1064 C CA B ASN A 1 156 ? 25.366 35.183 18.238 0.50 28.26 155 ASN A CA 1
ATOM 1065 C C A ASN A 1 156 ? 24.796 34.969 19.713 0.50 28.04 155 ASN A C 1
ATOM 1066 C C B ASN A 1 156 ? 25.020 35.001 19.732 0.50 29.65 155 ASN A C 1
ATOM 1067 O O A ASN A 1 156 ? 24.639 33.864 20.226 0.50 27.43 155 ASN A O 1
ATOM 1068 O O B ASN A 1 156 ? 25.078 33.903 20.270 0.50 29.42 155 ASN A O 1
ATOM 1077 N N . THR A 1 157 ? 24.657 36.099 20.393 1.00 30.33 156 THR A N 1
ATOM 1078 C CA . THR A 1 157 ? 24.305 36.072 21.806 1.00 33.60 156 THR A CA 1
ATOM 1079 C C . THR A 1 157 ? 23.118 37.000 22.006 1.00 37.22 156 THR A C 1
ATOM 1080 O O . THR A 1 157 ? 23.054 38.068 21.417 1.00 40.85 156 THR A O 1
ATOM 1084 N N . GLU A 1 158 ? 22.166 36.594 22.829 1.00 42.13 157 GLU A N 1
ATOM 1085 C CA . GLU A 1 158 ? 21.077 37.498 23.200 1.00 46.48 157 GLU A CA 1
ATOM 1086 C C . GLU A 1 158 ? 21.620 38.588 24.099 1.00 47.26 157 GLU A C 1
ATOM 1087 O O . GLU A 1 158 ? 22.731 38.455 24.606 1.00 45.65 157 GLU A O 1
ATOM 1093 N N . PRO A 1 159 ? 20.859 39.684 24.282 1.00 51.65 158 PRO A N 1
ATOM 1094 C CA . PRO A 1 159 ? 21.402 40.798 25.085 1.00 53.89 158 PRO A CA 1
ATOM 1095 C C . PRO A 1 159 ? 21.685 40.393 26.528 1.00 54.29 158 PRO A C 1
ATOM 1096 O O . PRO A 1 159 ? 22.774 40.687 27.040 1.00 55.45 158 PRO A O 1
ATOM 1100 N N . ASN A 1 160 ? 20.734 39.696 27.159 1.00 55.42 159 ASN A N 1
ATOM 1101 C CA . ASN A 1 160 ? 20.934 39.196 28.542 1.00 56.97 159 ASN A CA 1
ATOM 1102 C C . ASN A 1 160 ? 21.606 37.825 28.561 1.00 57.34 159 ASN A C 1
ATOM 1103 O O . ASN A 1 160 ? 21.687 37.183 29.613 1.00 60.27 159 ASN A O 1
ATOM 1108 N N . GLY A 1 161 ? 22.076 37.384 27.393 1.00 55.52 160 GLY A N 1
ATOM 1109 C CA . GLY A 1 161 ? 22.887 36.179 27.273 1.00 52.99 160 GLY A CA 1
ATOM 1110 C C . GLY A 1 161 ? 24.357 36.415 27.563 1.00 49.56 160 GLY A C 1
ATOM 1111 O O . GLY A 1 161 ? 24.899 37.509 27.347 1.00 48.28 160 GLY A O 1
ATOM 1112 N N . THR A 1 162 ? 25.001 35.360 28.047 1.00 47.33 161 THR A N 1
ATOM 1113 C CA . THR A 1 162 ? 26.401 35.410 28.422 1.00 47.50 161 THR A CA 1
ATOM 1114 C C . THR A 1 162 ? 27.328 34.700 27.449 1.00 43.82 161 THR A C 1
ATOM 1115 O O . THR A 1 162 ? 28.521 34.912 27.498 1.00 43.49 161 THR A O 1
ATOM 1119 N N . GLU A 1 163 ? 26.797 33.854 26.564 1.00 39.18 162 GLU A N 1
ATOM 1120 C CA . GLU A 1 163 ? 27.654 33.134 25.628 1.00 38.65 162 GLU A CA 1
ATOM 1121 C C . GLU A 1 163 ? 26.870 32.741 24.368 1.00 32.74 162 GLU A C 1
ATOM 1122 O O . GLU A 1 163 ? 25.677 32.903 24.351 1.00 33.13 162 GLU A O 1
ATOM 1128 N N . PRO A 1 164 ? 27.576 32.281 23.327 1.00 34.66 163 PRO A N 1
ATOM 1129 C CA . PRO A 1 164 ? 27.042 31.931 22.013 1.00 34.33 163 PRO A CA 1
ATOM 1130 C C . PRO A 1 164 ? 25.899 30.971 22.010 1.00 31.04 163 PRO A C 1
ATOM 1131 O O . PRO A 1 164 ? 25.882 29.996 22.782 1.00 31.17 163 PRO A O 1
ATOM 1151 N N . LEU A 1 166 ? 24.049 28.048 20.006 1.00 25.49 165 LEU A N 1
ATOM 1152 C CA . LEU A 1 166 ? 24.610 26.965 19.272 1.00 23.83 165 LEU A CA 1
ATOM 1153 C C . LEU A 1 166 ? 23.585 26.336 18.328 1.00 26.46 165 LEU A C 1
ATOM 1154 O O . LEU A 1 166 ? 22.417 26.255 18.611 1.00 29.23 165 LEU A O 1
ATOM 1159 N N . TYR A 1 167 ? 24.074 25.878 17.192 1.00 24.87 166 TYR A N 1
ATOM 1160 C CA . TYR A 1 167 ? 23.282 25.126 16.245 1.00 25.51 166 TYR A CA 1
ATOM 1161 C C . TYR A 1 167 ? 23.577 23.635 16.416 1.00 25.25 166 TYR A C 1
ATOM 1162 O O . TYR A 1 167 ? 24.732 23.201 16.321 1.00 28.81 166 TYR A O 1
ATOM 1171 N N . TYR A 1 168 ? 22.524 22.869 16.666 1.00 22.99 167 TYR A N 1
ATOM 1172 C CA . TYR A 1 168 ? 22.581 21.434 16.792 1.00 24.94 167 TYR A CA 1
ATOM 1173 C C . TYR A 1 168 ? 21.754 20.789 15.705 1.00 24.27 167 TYR A C 1
ATOM 1174 O O . TYR A 1 168 ? 20.703 21.328 15.268 1.00 25.53 167 TYR A O 1
ATOM 1183 N N . TYR A 1 169 ? 22.187 19.623 15.233 1.00 25.51 168 TYR A N 1
ATOM 1184 C CA . TYR A 1 169 ? 21.359 18.884 14.281 1.00 25.74 168 TYR A CA 1
ATOM 1185 C C . TYR A 1 169 ? 21.478 17.385 14.453 1.00 26.22 168 TYR A C 1
ATOM 1186 O O . TYR A 1 169 ? 22.425 16.909 15.088 1.00 25.42 168 TYR A O 1
ATOM 1195 N N . ARG A 1 170 ? 20.521 16.668 13.862 1.00 25.74 169 ARG A N 1
ATOM 1196 C CA . ARG A 1 170 ? 20.493 15.212 13.881 1.00 27.22 169 ARG A CA 1
ATOM 1197 C C . ARG A 1 170 ? 20.020 14.818 12.498 1.00 29.20 169 ARG A C 1
ATOM 1198 O O . ARG A 1 170 ? 19.003 15.325 12.015 1.00 26.46 169 ARG A O 1
ATOM 1206 N N . GLU A 1 171 ? 20.825 13.978 11.841 1.00 28.11 170 GLU A N 1
ATOM 1207 C CA . GLU A 1 171 ? 20.464 13.421 10.534 1.00 30.03 170 GLU A CA 1
ATOM 1208 C C . GLU A 1 171 ? 19.550 12.243 10.803 1.00 27.71 170 GLU A C 1
ATOM 1209 O O . GLU A 1 171 ? 19.858 11.429 11.650 1.00 29.40 170 GLU A O 1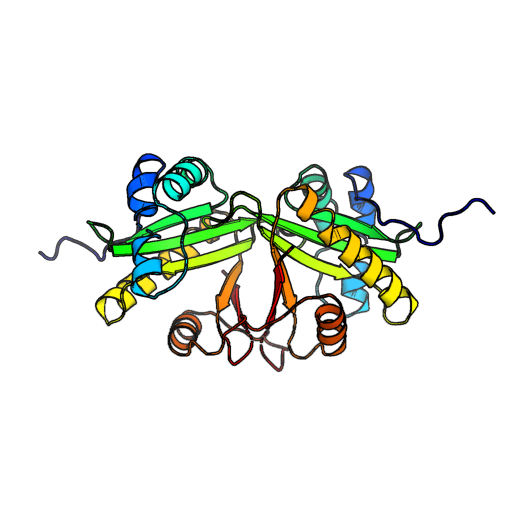
ATOM 1215 N N . LEU A 1 172 ? 18.414 12.186 10.111 1.00 29.36 171 LEU A N 1
ATOM 1216 C CA . LEU A 1 172 ? 17.366 11.233 10.403 1.00 30.83 171 LEU A CA 1
ATOM 1217 C C . LEU A 1 172 ? 17.216 10.241 9.249 1.00 39.17 171 LEU A C 1
ATOM 1218 O O . LEU A 1 172 ? 17.610 10.514 8.101 1.00 44.29 171 LEU A O 1
ATOM 1224 N N . ASP B 1 17 ? -2.234 -4.916 32.987 1.00 41.46 16 ASP B N 1
ATOM 1225 C CA . ASP B 1 17 ? -2.685 -6.117 32.213 1.00 41.64 16 ASP B CA 1
ATOM 1226 C C . ASP B 1 17 ? -3.568 -5.745 31.010 1.00 41.59 16 ASP B C 1
ATOM 1227 O O . ASP B 1 17 ? -4.270 -6.605 30.468 1.00 43.83 16 ASP B O 1
ATOM 1229 N N . ASP B 1 18 ? -3.564 -4.463 30.640 1.00 40.47 17 ASP B N 1
ATOM 1230 C CA . ASP B 1 18 ? -3.942 -4.027 29.294 1.00 39.19 17 ASP B CA 1
ATOM 1231 C C . ASP B 1 18 ? -2.915 -3.011 28.843 1.00 41.21 17 ASP B C 1
ATOM 1232 O O . ASP B 1 18 ? -2.313 -3.208 27.811 1.00 42.14 17 ASP B O 1
ATOM 1237 N N . SER B 1 19 ? -2.697 -1.941 29.619 1.00 40.87 18 SER B N 1
ATOM 1238 C CA . SER B 1 19 ? -2.104 -0.723 29.070 1.00 41.54 18 SER B CA 1
ATOM 1239 C C . SER B 1 19 ? -0.674 -0.870 28.529 1.00 38.63 18 SER B C 1
ATOM 1240 O O . SER B 1 19 ? 0.120 -1.732 28.963 1.00 34.37 18 SER B O 1
ATOM 1243 N N . ALA B 1 20 ? -0.380 -0.013 27.564 1.00 37.10 19 ALA B N 1
ATOM 1244 C CA . ALA B 1 20 ? 0.963 0.153 27.025 1.00 39.28 19 ALA B CA 1
ATOM 1245 C C . ALA B 1 20 ? 1.921 0.694 28.102 1.00 40.90 19 ALA B C 1
ATOM 1246 O O . ALA B 1 20 ? 1.519 1.479 28.981 1.00 38.87 19 ALA B O 1
ATOM 1248 N N . SER B 1 21 ? 3.184 0.268 28.012 1.00 40.64 20 SER B N 1
ATOM 1249 C CA . SER B 1 21 ? 4.251 0.742 28.903 1.00 38.87 20 SER B CA 1
ATOM 1250 C C . SER B 1 21 ? 4.378 2.245 28.895 1.00 38.65 20 SER B C 1
ATOM 1251 O O . SER B 1 21 ? 4.592 2.857 29.943 1.00 37.06 20 SER B O 1
ATOM 1254 N N . VAL B 1 22 ? 4.258 2.821 27.707 1.00 34.37 21 VAL B N 1
ATOM 1255 C CA . VAL B 1 22 ? 4.535 4.221 27.521 1.00 38.38 21 VAL B CA 1
ATOM 1256 C C . VAL B 1 22 ? 3.462 4.875 26.670 1.00 39.87 21 VAL B C 1
ATOM 1257 O O . VAL B 1 22 ? 2.867 4.230 25.795 1.00 41.11 21 VAL B O 1
ATOM 1259 N N A GLU B 1 23 ? 3.122 6.120 27.012 0.50 39.85 22 GLU B N 1
ATOM 1260 N N B GLU B 1 23 ? 3.241 6.160 26.959 0.50 41.74 22 GLU B N 1
ATOM 1261 C CA A GLU B 1 23 ? 2.075 6.847 26.294 0.50 37.79 22 GLU B CA 1
ATOM 1262 C CA B GLU B 1 23 ? 3.151 7.244 25.958 0.50 41.57 22 GLU B CA 1
ATOM 1263 C C A GLU B 1 23 ? 2.683 7.626 25.162 0.50 37.10 22 GLU B C 1
ATOM 1264 C C B GLU B 1 23 ? 2.076 7.368 24.897 0.50 40.92 22 GLU B C 1
ATOM 1265 O O A GLU B 1 23 ? 3.864 8.018 25.194 0.50 37.80 22 GLU B O 1
ATOM 1266 O O B GLU B 1 23 ? 0.861 7.338 25.127 0.50 41.16 22 GLU B O 1
ATOM 1277 N N A VAL B 1 24 ? 1.869 7.848 24.144 0.50 33.41 23 VAL B N 1
ATOM 1278 N N B VAL B 1 24 ? 2.673 7.423 23.701 0.50 39.58 23 VAL B N 1
ATOM 1279 C CA A VAL B 1 24 ? 2.404 8.349 22.923 0.50 30.70 23 VAL B CA 1
ATOM 1280 C CA B VAL B 1 24 ? 2.311 8.253 22.546 0.50 36.95 23 VAL B CA 1
ATOM 1281 C C A VAL B 1 24 ? 1.882 9.757 22.705 0.50 28.65 23 VAL B C 1
ATOM 1282 C C B VAL B 1 24 ? 1.905 9.736 22.856 0.50 32.16 23 VAL B C 1
ATOM 1283 O O A VAL B 1 24 ? 0.672 9.996 22.672 0.50 24.56 23 VAL B O 1
ATOM 1284 O O B VAL B 1 24 ? 0.837 10.005 23.404 0.50 28.21 23 VAL B O 1
ATOM 1291 N N . PRO B 1 25 ? 2.803 10.706 22.561 1.00 30.31 24 PRO B N 1
ATOM 1292 C CA . PRO B 1 25 ? 2.347 12.079 22.407 1.00 27.80 24 PRO B CA 1
ATOM 1293 C C . PRO B 1 25 ? 1.326 12.182 21.274 1.00 29.74 24 PRO B C 1
ATOM 1294 O O . PRO B 1 25 ? 1.320 11.366 20.364 1.00 30.90 24 PRO B O 1
ATOM 1298 N N . ARG B 1 26 ? 0.426 13.131 21.360 1.00 24.65 25 ARG B N 1
ATOM 1299 C CA . ARG B 1 26 ? -0.529 13.294 20.261 1.00 25.83 25 ARG B CA 1
ATOM 1300 C C . ARG B 1 26 ? -0.405 14.645 19.611 1.00 27.09 25 ARG B C 1
ATOM 1301 O O . ARG B 1 26 ? 0.011 15.590 20.237 1.00 24.93 25 ARG B O 1
ATOM 1309 N N . ARG B 1 27 ? -0.801 14.695 18.355 1.00 26.05 26 ARG B N 1
ATOM 1310 C CA . ARG B 1 27 ? -0.706 15.908 17.598 1.00 24.97 26 ARG B CA 1
ATOM 1311 C C . ARG B 1 27 ? -1.869 16.818 17.959 1.00 22.30 26 ARG B C 1
ATOM 1312 O O . ARG B 1 27 ? -3.046 16.368 17.971 1.00 24.70 26 ARG B O 1
ATOM 1320 N N . ALA B 1 28 ? -1.541 18.076 18.252 1.00 25.62 27 ALA B N 1
ATOM 1321 C CA . ALA B 1 28 ? -2.525 19.084 18.570 1.00 24.49 27 ALA B CA 1
ATOM 1322 C C . ALA B 1 28 ? -3.252 19.452 17.261 1.00 26.26 27 ALA B C 1
ATOM 1323 O O . ALA B 1 28 ? -2.635 19.654 16.190 1.00 25.77 27 ALA B O 1
ATOM 1325 N N . THR B 1 29 ? -4.560 19.552 17.394 1.00 25.36 28 THR B N 1
ATOM 1326 C CA . THR B 1 29 ? -5.437 19.922 16.295 1.00 25.95 28 THR B CA 1
ATOM 1327 C C . THR B 1 29 ? -5.986 21.331 16.544 1.00 22.27 28 THR B C 1
ATOM 1328 O O . THR B 1 29 ? -5.770 21.929 17.599 1.00 24.56 28 THR B O 1
ATOM 1332 N N . PRO B 1 30 ? -6.719 21.892 15.568 1.00 24.88 29 PRO B N 1
ATOM 1333 C CA . PRO B 1 30 ? -7.349 23.207 15.814 1.00 26.53 29 PRO B CA 1
ATOM 1334 C C . PRO B 1 30 ? -8.198 23.314 17.094 1.00 26.30 29 PRO B C 1
ATOM 1335 O O . PRO B 1 30 ? -8.216 24.376 17.731 1.00 28.06 29 PRO B O 1
ATOM 1339 N N . ALA B 1 31 ? -8.851 22.217 17.518 1.00 24.39 30 ALA B N 1
ATOM 1340 C CA . ALA B 1 31 ? -9.580 22.228 18.768 1.00 25.55 30 ALA B CA 1
ATOM 1341 C C . ALA B 1 31 ? -8.730 22.546 19.990 1.00 24.47 30 ALA B C 1
ATOM 1342 O O . ALA B 1 31 ? -9.290 22.921 21.035 1.00 25.51 30 ALA B O 1
ATOM 1344 N N . ASP B 1 32 ? -7.429 22.276 19.885 1.00 24.41 31 ASP B N 1
ATOM 1345 C CA . ASP B 1 32 ? -6.458 22.451 20.972 1.00 22.83 31 ASP B CA 1
ATOM 1346 C C . ASP B 1 32 ? -5.823 23.865 20.984 1.00 23.12 31 ASP B C 1
ATOM 1347 O O . ASP B 1 32 ? -4.936 24.150 21.824 1.00 23.42 31 ASP B O 1
ATOM 1352 N N . ALA B 1 33 ? -6.287 24.778 20.114 1.00 22.51 32 ALA B N 1
ATOM 1353 C CA . ALA B 1 33 ? -5.651 26.102 20.057 1.00 24.69 32 ALA B CA 1
ATOM 1354 C C . ALA B 1 33 ? -5.572 26.823 21.432 1.00 25.11 32 ALA B C 1
ATOM 1355 O O . ALA B 1 33 ? -4.506 27.337 21.814 1.00 26.35 32 ALA B O 1
ATOM 1357 N N . ALA B 1 34 ? -6.691 26.921 22.134 1.00 25.37 33 ALA B N 1
ATOM 1358 C CA . ALA B 1 34 ? -6.747 27.550 23.474 1.00 26.49 33 ALA B CA 1
ATOM 1359 C C . ALA B 1 34 ? -5.825 26.846 24.450 1.00 27.72 33 ALA B C 1
ATOM 1360 O O . ALA B 1 34 ? -5.133 27.489 25.246 1.00 26.92 33 ALA B O 1
ATOM 1362 N N . THR B 1 35 ? -5.803 25.517 24.404 1.00 25.15 34 THR B N 1
ATOM 1363 C CA . THR B 1 35 ? -4.993 24.748 25.338 1.00 26.04 34 THR B CA 1
ATOM 1364 C C . THR B 1 35 ? -3.523 25.053 25.119 1.00 24.74 34 THR B C 1
ATOM 1365 O O . THR B 1 35 ? -2.798 25.329 26.099 1.00 26.87 34 THR B O 1
ATOM 1369 N N . VAL B 1 36 ? -3.087 24.965 23.867 1.00 25.33 35 VAL B N 1
ATOM 1370 C CA . VAL B 1 36 ? -1.724 25.204 23.521 1.00 24.24 35 VAL B CA 1
ATOM 1371 C C . VAL B 1 36 ? -1.330 26.646 23.876 1.00 23.08 35 VAL B C 1
ATOM 1372 O O . VAL B 1 36 ? -0.219 26.863 24.405 1.00 23.86 35 VAL B O 1
ATOM 1376 N N . ALA B 1 37 ? -2.178 27.630 23.535 1.00 25.16 36 ALA B N 1
ATOM 1377 C CA . ALA B 1 37 ? -1.898 29.023 23.855 1.00 24.60 36 ALA B CA 1
ATOM 1378 C C . ALA B 1 37 ? -1.673 29.193 25.362 1.00 25.72 36 ALA B C 1
ATOM 1379 O O . ALA B 1 37 ? -0.738 29.884 25.766 1.00 25.07 36 ALA B O 1
ATOM 1381 N N . GLN B 1 38 ? -2.529 28.595 26.182 1.00 24.24 37 GLN B N 1
ATOM 1382 C CA . GLN B 1 38 ? -2.407 28.663 27.644 1.00 25.28 37 GLN B CA 1
ATOM 1383 C C . GLN B 1 38 ? -1.085 28.066 28.099 1.00 26.44 37 GLN B C 1
ATOM 1384 O O . GLN B 1 38 ? -0.384 28.661 28.925 1.00 26.60 37 GLN B O 1
ATOM 1398 N N . LEU B 1 40 ? 1.839 27.608 26.361 1.00 23.60 39 LEU B N 1
ATOM 1399 C CA . LEU B 1 40 ? 2.902 28.490 25.938 1.00 24.78 39 LEU B CA 1
ATOM 1400 C C . LEU B 1 40 ? 3.009 29.733 26.828 1.00 23.91 39 LEU B C 1
ATOM 1401 O O . LEU B 1 40 ? 4.116 30.084 27.295 1.00 24.60 39 LEU B O 1
ATOM 1406 N N . HIS B 1 41 ? 1.859 30.362 27.089 1.00 27.34 40 HIS B N 1
ATOM 1407 C CA . HIS B 1 41 ? 1.853 31.551 27.906 1.00 27.94 40 HIS B CA 1
ATOM 1408 C C . HIS B 1 41 ? 2.357 31.234 29.318 1.00 28.62 40 HIS B C 1
ATOM 1409 O O . HIS B 1 41 ? 3.210 31.961 29.878 1.00 29.18 40 HIS B O 1
ATOM 1416 N N . ASP B 1 42 ? 1.806 30.181 29.905 1.00 28.13 41 ASP B N 1
ATOM 1417 C CA . ASP B 1 42 ? 2.125 29.807 31.288 1.00 29.81 41 ASP B CA 1
ATOM 1418 C C . ASP B 1 42 ? 3.579 29.386 31.471 1.00 28.65 41 ASP B C 1
ATOM 1419 O O . ASP B 1 42 ? 4.192 29.747 32.492 1.00 28.60 41 ASP B O 1
ATOM 1424 N N . PHE B 1 43 ? 4.125 28.621 30.533 1.00 28.79 42 PHE B N 1
ATOM 1425 C CA . PHE B 1 43 ? 5.525 28.203 30.590 1.00 30.24 42 PHE B CA 1
ATOM 1426 C C . PHE B 1 43 ? 6.381 29.468 30.582 1.00 32.37 42 PHE B C 1
ATOM 1427 O O . PHE B 1 43 ? 7.271 29.634 31.437 1.00 30.45 42 PHE B O 1
ATOM 1435 N N . ASN B 1 44 ? 6.077 30.402 29.680 1.00 28.13 43 ASN B N 1
ATOM 1436 C CA . ASN B 1 44 ? 6.905 31.599 29.574 1.00 27.94 43 ASN B CA 1
ATOM 1437 C C . ASN B 1 44 ? 6.834 32.418 30.837 1.00 29.20 43 ASN B C 1
ATOM 1438 O O . ASN B 1 44 ? 7.871 32.830 31.385 1.00 28.74 43 ASN B O 1
ATOM 1443 N N . THR B 1 45 ? 5.628 32.644 31.349 1.00 29.36 44 THR B N 1
ATOM 1444 C CA . THR B 1 45 ? 5.480 33.508 32.514 1.00 32.44 44 THR B CA 1
ATOM 1445 C C . THR B 1 45 ? 6.115 32.839 33.746 1.00 31.42 44 THR B C 1
ATOM 1446 O O . THR B 1 45 ? 6.756 33.492 34.570 1.00 28.56 44 THR B O 1
ATOM 1450 N N . GLU B 1 46 ? 5.961 31.534 33.852 1.00 25.21 45 GLU B N 1
ATOM 1451 C CA . GLU B 1 46 ? 6.530 30.817 35.016 1.00 25.27 45 GLU B CA 1
ATOM 1452 C C . GLU B 1 46 ? 8.045 30.910 35.092 1.00 26.92 45 GLU B C 1
ATOM 1453 O O . GLU B 1 46 ? 8.600 30.898 36.206 1.00 24.48 45 GLU B O 1
ATOM 1459 N N . PHE B 1 47 ? 8.694 30.976 33.927 1.00 26.68 46 PHE B N 1
ATOM 1460 C CA . PHE B 1 47 ? 10.151 30.976 33.827 1.00 27.02 46 PHE B CA 1
ATOM 1461 C C . PHE B 1 47 ? 10.751 32.334 33.402 1.00 28.28 46 PHE B C 1
ATOM 1462 O O . PHE B 1 47 ? 11.924 32.434 33.114 1.00 28.46 46 PHE B O 1
ATOM 1470 N N . GLY B 1 48 ? 9.921 33.372 33.420 1.00 25.87 47 GLY B N 1
ATOM 1471 C CA . GLY B 1 48 ? 10.406 34.741 33.220 1.00 29.65 47 GLY B CA 1
ATOM 1472 C C . GLY B 1 48 ? 10.684 35.197 31.796 1.00 29.73 47 GLY B C 1
ATOM 1473 O O . GLY B 1 48 ? 11.416 36.185 31.611 1.00 31.85 47 GLY B O 1
ATOM 1474 N N . ALA B 1 49 ? 10.080 34.534 30.805 1.00 27.63 48 ALA B N 1
ATOM 1475 C CA . ALA B 1 49 ? 10.237 34.877 29.394 1.00 26.44 48 ALA B CA 1
ATOM 1476 C C . ALA B 1 49 ? 9.044 35.743 28.981 1.00 28.52 48 ALA B C 1
ATOM 1477 O O . ALA B 1 49 ? 7.915 35.501 29.430 1.00 27.85 48 ALA B O 1
ATOM 1479 N N . PRO B 1 50 ? 9.278 36.747 28.130 1.00 33.27 49 PRO B N 1
ATOM 1480 C CA . PRO B 1 50 ? 8.143 37.511 27.623 1.00 34.40 49 PRO B CA 1
ATOM 1481 C C . PRO B 1 50 ? 7.248 36.644 26.760 1.00 30.74 49 PRO B C 1
ATOM 1482 O O . PRO B 1 50 ? 7.693 35.684 26.142 1.00 32.54 49 PRO B O 1
ATOM 1486 N N . THR B 1 51 ? 5.988 37.009 26.721 1.00 29.26 50 THR B N 1
ATOM 1487 C CA . THR B 1 51 ? 5.012 36.288 25.940 1.00 29.16 50 THR B CA 1
ATOM 1488 C C . THR B 1 51 ? 3.908 37.256 25.446 1.00 30.24 50 THR B C 1
ATOM 1489 O O . THR B 1 51 ? 3.594 38.242 26.096 1.00 31.10 50 THR B O 1
ATOM 1493 N N . PRO B 1 52 ? 3.352 36.982 24.251 1.00 28.91 51 PRO B N 1
ATOM 1494 C CA . PRO B 1 52 ? 2.122 37.632 23.865 1.00 28.35 51 PRO B CA 1
ATOM 1495 C C . PRO B 1 52 ? 1.019 37.089 24.798 1.00 29.30 51 PRO B C 1
ATOM 1496 O O . PRO B 1 52 ? 1.197 36.072 25.498 1.00 31.56 51 PRO B O 1
ATOM 1500 N N . GLY B 1 53 ? -0.128 37.740 24.796 1.00 28.86 52 GLY B N 1
ATOM 1501 C CA . GLY B 1 53 ? -1.256 37.199 25.522 1.00 27.32 52 GLY B CA 1
ATOM 1502 C C . GLY B 1 53 ? -1.840 35.947 24.901 1.00 29.28 52 GLY B C 1
ATOM 1503 O O . GLY B 1 53 ? -1.598 35.647 23.694 1.00 27.26 52 GLY B O 1
ATOM 1504 N N . THR B 1 54 ? -2.631 35.240 25.691 1.00 28.42 53 THR B N 1
ATOM 1505 C CA . THR B 1 54 ? -3.258 34.036 25.191 1.00 29.45 53 THR B CA 1
ATOM 1506 C C . THR B 1 54 ? -4.185 34.313 23.989 1.00 29.01 53 THR B C 1
ATOM 1507 O O . THR B 1 54 ? -4.339 33.461 23.143 1.00 29.36 53 THR B O 1
ATOM 1511 N N . ASP B 1 55 ? -4.862 35.467 23.951 1.00 27.84 54 ASP B N 1
ATOM 1512 C CA . ASP B 1 55 ? -5.753 35.740 22.816 1.00 28.61 54 ASP B CA 1
ATOM 1513 C C . ASP B 1 55 ? -4.986 35.709 21.497 1.00 26.68 54 ASP B C 1
ATOM 1514 O O . ASP B 1 55 ? -5.415 35.069 20.495 1.00 26.21 54 ASP B O 1
ATOM 1519 N N . GLU B 1 56 ? -3.874 36.439 21.474 1.00 26.69 55 GLU B N 1
ATOM 1520 C CA . GLU B 1 56 ? -3.059 36.512 20.305 1.00 26.63 55 GLU B CA 1
ATOM 1521 C C . GLU B 1 56 ? -2.544 35.113 19.932 1.00 24.57 55 GLU B C 1
ATOM 1522 O O . GLU B 1 56 ? -2.516 34.706 18.747 1.00 25.63 55 GLU B O 1
ATOM 1528 N N . LEU B 1 57 ? -2.040 34.401 20.929 1.00 22.10 56 LEU B N 1
ATOM 1529 C CA . LEU B 1 57 ? -1.490 33.050 20.682 1.00 23.43 56 LEU B CA 1
ATOM 1530 C C . LEU B 1 57 ? -2.567 32.114 20.163 1.00 22.38 56 LEU B C 1
ATOM 1531 O O . LEU B 1 57 ? -2.319 31.393 19.200 1.00 23.33 56 LEU B O 1
ATOM 1536 N N . ALA B 1 58 ? -3.718 32.089 20.822 1.00 24.11 57 ALA B N 1
ATOM 1537 C CA . ALA B 1 58 ? -4.825 31.171 20.405 1.00 23.57 57 ALA B CA 1
ATOM 1538 C C . ALA B 1 58 ? -5.292 31.499 18.990 1.00 21.69 57 ALA B C 1
ATOM 1539 O O . ALA B 1 58 ? -5.536 30.604 18.168 1.00 22.73 57 ALA B O 1
ATOM 1541 N N A SER B 1 59 ? -5.370 32.786 18.661 0.50 23.11 58 SER B N 1
ATOM 1542 N N B SER B 1 59 ? -5.371 32.788 18.669 0.50 23.72 58 SER B N 1
ATOM 1543 C CA A SER B 1 59 ? -5.748 33.154 17.309 0.50 22.92 58 SER B CA 1
ATOM 1544 C CA B SER B 1 59 ? -5.730 33.184 17.317 0.50 24.29 58 SER B CA 1
ATOM 1545 C C A SER B 1 59 ? -4.735 32.658 16.294 0.50 22.40 58 SER B C 1
ATOM 1546 C C B SER B 1 59 ? -4.735 32.671 16.296 0.50 23.15 58 SER B C 1
ATOM 1547 O O A SER B 1 59 ? -5.101 32.072 15.287 0.50 22.33 58 SER B O 1
ATOM 1548 O O B SER B 1 59 ? -5.114 32.089 15.292 0.50 23.26 58 SER B O 1
ATOM 1553 N N . ARG B 1 60 ? -3.447 32.868 16.565 1.00 22.88 59 ARG B N 1
ATOM 1554 C CA . ARG B 1 60 ? -2.417 32.404 15.649 1.00 22.79 59 ARG B CA 1
ATOM 1555 C C . ARG B 1 60 ? -2.427 30.899 15.554 1.00 22.18 59 ARG B C 1
ATOM 1556 O O . ARG B 1 60 ? -2.325 30.328 14.481 1.00 22.33 59 ARG B O 1
ATOM 1564 N N . LEU B 1 61 ? -2.621 30.242 16.692 1.00 22.26 60 LEU B N 1
ATOM 1565 C CA . LEU B 1 61 ? -2.604 28.779 16.691 1.00 23.52 60 LEU B CA 1
ATOM 1566 C C . LEU B 1 61 ? -3.798 28.186 15.917 1.00 22.52 60 LEU B C 1
ATOM 1567 O O . LEU B 1 61 ? -3.742 27.074 15.366 1.00 22.17 60 LEU B O 1
ATOM 1572 N N . SER B 1 62 ? -4.922 28.883 15.967 1.00 22.97 61 SER B N 1
ATOM 1573 C CA . SER B 1 62 ? -6.115 28.440 15.253 1.00 22.06 61 SER B CA 1
ATOM 1574 C C . SER B 1 62 ? -5.823 28.396 13.756 1.00 23.10 61 SER B C 1
ATOM 1575 O O . SER B 1 62 ? -6.429 27.568 13.023 1.00 25.76 61 SER B O 1
ATOM 1578 N N . HIS B 1 63 ? -4.909 29.241 13.282 1.00 23.04 62 HIS B N 1
ATOM 1579 C CA . HIS B 1 63 ? -4.425 29.097 11.914 1.00 21.21 62 HIS B CA 1
ATOM 1580 C C . HIS B 1 63 ? -3.351 27.993 11.747 1.00 22.23 62 HIS B C 1
ATOM 1581 O O . HIS B 1 63 ? -3.478 27.136 10.889 1.00 24.21 62 HIS B O 1
ATOM 1588 N N . LEU B 1 64 ? -2.273 28.065 12.543 1.00 24.25 63 LEU B N 1
ATOM 1589 C CA . LEU B 1 64 ? -1.139 27.178 12.380 1.00 23.37 63 LEU B CA 1
ATOM 1590 C C . LEU B 1 64 ? -1.531 25.710 12.525 1.00 20.58 63 LEU B C 1
ATOM 1591 O O . LEU B 1 64 ? -1.050 24.835 11.806 1.00 24.18 63 LEU B O 1
ATOM 1596 N N . LEU B 1 65 ? -2.351 25.419 13.520 1.00 21.13 64 LEU B N 1
ATOM 1597 C CA . LEU B 1 65 ? -2.701 24.034 13.785 1.00 22.09 64 LEU B CA 1
ATOM 1598 C C . LEU B 1 65 ? -3.582 23.378 12.709 1.00 24.08 64 LEU B C 1
ATOM 1599 O O . LEU B 1 65 ? -3.786 22.152 12.721 1.00 25.14 64 LEU B O 1
ATOM 1604 N N . ALA B 1 66 ? -4.162 24.183 11.823 1.00 23.96 65 ALA B N 1
ATOM 1605 C CA . ALA B 1 66 ? -4.943 23.712 10.714 1.00 24.52 65 ALA B CA 1
ATOM 1606 C C . ALA B 1 66 ? -4.016 23.364 9.527 1.00 28.07 65 ALA B C 1
ATOM 1607 O O . ALA B 1 66 ? -4.465 22.745 8.562 1.00 30.88 65 ALA B O 1
ATOM 1609 N N . GLY B 1 67 ? -2.760 23.792 9.591 1.00 24.66 66 GLY B N 1
ATOM 1610 C CA . GLY B 1 67 ? -1.730 23.518 8.574 1.00 23.61 66 GLY B CA 1
ATOM 1611 C C . GLY B 1 67 ? -0.695 22.480 8.949 1.00 26.77 66 GLY B C 1
ATOM 1612 O O . GLY B 1 67 ? -0.809 21.806 9.982 1.00 26.04 66 GLY B O 1
ATOM 1613 N N . GLU B 1 68 ? 0.267 22.312 8.043 1.00 24.52 67 GLU B N 1
ATOM 1614 C CA . GLU B 1 68 ? 1.375 21.366 8.194 1.00 25.38 67 GLU B CA 1
ATOM 1615 C C . GLU B 1 68 ? 2.741 22.026 8.382 1.00 25.94 67 GLU B C 1
ATOM 1616 O O . GLU B 1 68 ? 3.733 21.357 8.534 1.00 26.81 67 GLU B O 1
ATOM 1622 N N . ASP B 1 69 ? 2.798 23.343 8.446 1.00 24.10 68 ASP B N 1
ATOM 1623 C CA . ASP B 1 69 ? 4.087 24.036 8.517 1.00 25.75 68 ASP B CA 1
ATOM 1624 C C . ASP B 1 69 ? 4.653 24.149 9.931 1.00 26.98 68 ASP B C 1
ATOM 1625 O O . ASP B 1 69 ? 5.883 24.169 10.122 1.00 27.57 68 ASP B O 1
ATOM 1630 N N . VAL B 1 70 ? 3.761 24.332 10.920 1.00 25.07 69 VAL B N 1
ATOM 1631 C CA . VAL B 1 70 ? 4.125 24.328 12.317 1.00 22.96 69 VAL B CA 1
ATOM 1632 C C . VAL B 1 70 ? 3.244 23.240 12.938 1.00 25.18 69 VAL B C 1
ATOM 1633 O O . VAL B 1 70 ? 2.003 23.292 12.772 1.00 25.81 69 VAL B O 1
ATOM 1637 N N . VAL B 1 71 ? 3.871 22.274 13.598 1.00 24.47 70 VAL B N 1
ATOM 1638 C CA . VAL B 1 71 ? 3.171 21.135 14.184 1.00 23.78 70 VAL B CA 1
ATOM 1639 C C . VAL B 1 71 ? 3.442 21.175 15.670 1.00 22.37 70 VAL B C 1
ATOM 1640 O O . VAL B 1 71 ? 4.592 21.441 16.085 1.00 23.43 70 VAL B O 1
ATOM 1644 N N . VAL B 1 72 ? 2.402 20.931 16.477 1.00 23.15 71 VAL B N 1
ATOM 1645 C CA . VAL B 1 72 ? 2.557 20.896 17.928 1.00 23.22 71 VAL B CA 1
ATOM 1646 C C . VAL B 1 72 ? 2.207 19.480 18.393 1.00 22.28 71 VAL B C 1
ATOM 1647 O O . VAL B 1 72 ? 1.146 18.961 18.039 1.00 23.27 71 VAL B O 1
ATOM 1651 N N . LEU B 1 73 ? 3.122 18.858 19.150 1.00 21.84 72 LEU B N 1
ATOM 1652 C CA . LEU B 1 73 ? 2.881 17.559 19.795 1.00 23.16 72 LEU B CA 1
ATOM 1653 C C . LEU B 1 73 ? 2.687 17.763 21.309 1.00 25.63 72 LEU B C 1
ATOM 1654 O O . LEU B 1 73 ? 3.388 18.557 21.930 1.00 24.18 72 LEU B O 1
ATOM 1659 N N . LEU B 1 74 ? 1.711 17.050 21.868 1.00 23.12 73 LEU B N 1
ATOM 1660 C CA . LEU B 1 74 ? 1.339 17.179 23.265 1.00 24.01 73 LEU B CA 1
ATOM 1661 C C . LEU B 1 74 ? 1.591 15.854 24.016 1.00 24.41 73 LEU B C 1
ATOM 1662 O O . LEU B 1 74 ? 1.268 14.775 23.481 1.00 25.72 73 LEU B O 1
ATOM 1667 N N . ALA B 1 75 ? 2.163 15.933 25.220 1.00 22.70 74 ALA B N 1
ATOM 1668 C CA . ALA B 1 75 ? 2.410 14.754 26.070 1.00 25.11 74 ALA B CA 1
ATOM 1669 C C . ALA B 1 75 ? 1.671 14.958 27.378 1.00 26.62 74 ALA B C 1
ATOM 1670 O O . ALA B 1 75 ? 1.733 16.026 27.970 1.00 25.78 74 ALA B O 1
ATOM 1672 N N . GLY B 1 76 ? 1.024 13.894 27.835 1.00 32.57 75 GLY B N 1
ATOM 1673 C CA . GLY B 1 76 ? 0.271 13.925 29.074 1.00 31.78 75 GLY B CA 1
ATOM 1674 C C . GLY B 1 76 ? -1.200 14.104 28.770 1.00 34.00 75 GLY B C 1
ATOM 1675 O O . GLY B 1 76 ? -1.581 14.779 27.809 1.00 34.82 75 GLY B O 1
ATOM 1676 N N . GLU B 1 77 ? -2.048 13.501 29.608 1.00 38.38 76 GLU B N 1
ATOM 1677 C CA . GLU B 1 77 ? -3.494 13.757 29.525 1.00 39.40 76 GLU B CA 1
ATOM 1678 C C . GLU B 1 77 ? -3.982 13.950 30.953 1.00 38.42 76 GLU B C 1
ATOM 1679 O O . GLU B 1 77 ? -4.044 12.986 31.709 1.00 39.68 76 GLU B O 1
ATOM 1685 N N . PRO B 1 78 ? -4.235 15.207 31.352 1.00 35.58 77 PRO B N 1
ATOM 1686 C CA . PRO B 1 78 ? -4.164 16.422 30.533 1.00 34.04 77 PRO B CA 1
ATOM 1687 C C . PRO B 1 78 ? -2.710 16.774 30.172 1.00 30.28 77 PRO B C 1
ATOM 1688 O O . PRO B 1 78 ? -1.794 16.462 30.925 1.00 29.29 77 PRO B O 1
ATOM 1692 N N . PRO B 1 79 ? -2.499 17.420 29.019 1.00 30.52 78 PRO B N 1
ATOM 1693 C CA . PRO B 1 79 ? -1.104 17.692 28.610 1.00 28.82 78 PRO B CA 1
ATOM 1694 C C . PRO B 1 79 ? -0.301 18.573 29.571 1.00 29.65 78 PRO B C 1
ATOM 1695 O O . PRO B 1 79 ? -0.788 19.580 30.066 1.00 29.08 78 PRO B O 1
ATOM 1699 N N . THR B 1 80 ? 0.932 18.154 29.835 1.00 28.25 79 THR B N 1
ATOM 1700 C CA . THR B 1 80 ? 1.843 18.880 30.692 1.00 28.61 79 THR B CA 1
ATOM 1701 C C . THR B 1 80 ? 3.213 19.170 30.022 1.00 29.50 79 THR B C 1
ATOM 1702 O O . THR B 1 80 ? 4.103 19.804 30.636 1.00 28.06 79 THR B O 1
ATOM 1706 N N . GLY B 1 81 ? 3.396 18.678 28.795 1.00 24.39 80 GLY B N 1
ATOM 1707 C CA . GLY B 1 81 ? 4.536 19.061 27.982 1.00 24.33 80 GLY B CA 1
ATOM 1708 C C . GLY B 1 81 ? 4.117 19.220 26.531 1.00 23.47 80 GLY B C 1
ATOM 1709 O O . GLY B 1 81 ? 3.126 18.609 26.058 1.00 24.28 80 GLY B O 1
ATOM 1710 N N . LEU B 1 82 ? 4.957 19.925 25.782 1.00 24.45 81 LEU B N 1
ATOM 1711 C CA . LEU B 1 82 ? 4.740 20.015 24.346 1.00 24.53 81 LEU B CA 1
ATOM 1712 C C . LEU B 1 82 ? 6.015 20.225 23.574 1.00 24.05 81 LEU B C 1
ATOM 1713 O O . LEU B 1 82 ? 7.028 20.684 24.144 1.00 22.93 81 LEU B O 1
ATOM 1718 N N . ALA B 1 83 ? 5.933 19.934 22.296 1.00 23.18 82 ALA B N 1
ATOM 1719 C CA . ALA B 1 83 ? 6.986 20.220 21.324 1.00 21.65 82 ALA B CA 1
ATOM 1720 C C . ALA B 1 83 ? 6.358 21.010 20.176 1.00 22.87 82 ALA B C 1
ATOM 1721 O O . ALA B 1 83 ? 5.248 20.751 19.797 1.00 23.01 82 ALA B O 1
ATOM 1723 N N . VAL B 1 84 ? 7.125 21.962 19.640 1.00 21.91 83 VAL B N 1
ATOM 1724 C CA . VAL B 1 84 ? 6.745 22.754 18.465 1.00 21.51 83 VAL B CA 1
ATOM 1725 C C . VAL B 1 84 ? 7.807 22.488 17.406 1.00 23.28 83 VAL B C 1
ATOM 1726 O O . VAL B 1 84 ? 8.987 22.718 17.654 1.00 23.25 83 VAL B O 1
ATOM 1730 N N . LEU B 1 85 ? 7.365 22.031 16.246 1.00 22.73 84 LEU B N 1
ATOM 1731 C CA . LEU B 1 85 ? 8.215 21.768 15.086 1.00 22.07 84 LEU B CA 1
ATOM 1732 C C . LEU B 1 85 ? 7.837 22.675 13.924 1.00 24.58 84 LEU B C 1
ATOM 1733 O O . LEU B 1 85 ? 6.639 22.907 13.659 1.00 26.59 84 LEU B O 1
ATOM 1738 N N . SER B 1 86 ? 8.830 23.202 13.211 1.00 25.29 85 SER B N 1
ATOM 1739 C CA . SER B 1 86 ? 8.528 23.887 11.985 1.00 23.18 85 SER B CA 1
ATOM 1740 C C . SER B 1 86 ? 9.160 23.172 10.811 1.00 23.56 85 SER B C 1
ATOM 1741 O O . SER B 1 86 ? 10.199 22.541 10.960 1.00 25.17 85 SER B O 1
ATOM 1744 N N . PHE B 1 87 ? 8.522 23.296 9.663 1.00 23.08 86 PHE B N 1
ATOM 1745 C CA . PHE B 1 87 ? 9.017 22.612 8.447 1.00 24.58 86 PHE B CA 1
ATOM 1746 C C . PHE B 1 87 ? 9.205 23.647 7.324 1.00 25.15 86 PHE B C 1
ATOM 1747 O O . PHE B 1 87 ? 8.431 24.628 7.211 1.00 26.94 86 PHE B O 1
ATOM 1755 N N . ARG B 1 88 ? 10.227 23.464 6.501 1.00 24.44 87 ARG B N 1
ATOM 1756 C CA . ARG B 1 88 ? 10.461 24.365 5.361 1.00 25.07 87 ARG B CA 1
ATOM 1757 C C . ARG B 1 88 ? 11.158 23.606 4.262 1.00 24.47 87 ARG B C 1
ATOM 1758 O O . ARG B 1 88 ? 11.795 22.585 4.526 1.00 23.33 87 ARG B O 1
ATOM 1766 N N . PRO B 1 89 ? 11.091 24.068 2.999 1.00 25.21 88 PRO B N 1
ATOM 1767 C CA . PRO B 1 89 ? 11.868 23.461 1.937 1.00 22.67 88 PRO B CA 1
ATOM 1768 C C . PRO B 1 89 ? 13.323 23.919 1.974 1.00 24.00 88 PRO B C 1
ATOM 1769 O O . PRO B 1 89 ? 13.638 24.874 2.676 1.00 24.98 88 PRO B O 1
ATOM 1773 N N . ASN B 1 90 ? 14.175 23.211 1.220 1.00 24.23 89 ASN B N 1
ATOM 1774 C CA . ASN B 1 90 ? 15.596 23.504 1.171 1.00 21.82 89 ASN B CA 1
ATOM 1775 C C . ASN B 1 90 ? 16.120 23.094 -0.192 1.00 21.83 89 ASN B C 1
ATOM 1776 O O . ASN B 1 90 ? 15.691 22.078 -0.716 1.00 26.49 89 ASN B O 1
ATOM 1781 N N . VAL B 1 91 ? 17.007 23.892 -0.790 1.00 22.87 90 VAL B N 1
ATOM 1782 C CA . VAL B 1 91 ? 17.507 23.593 -2.160 1.00 22.19 90 VAL B CA 1
ATOM 1783 C C . VAL B 1 91 ? 18.249 22.255 -2.261 1.00 23.93 90 VAL B C 1
ATOM 1784 O O . VAL B 1 91 ? 18.326 21.660 -3.331 1.00 23.48 90 VAL B O 1
ATOM 1788 N N . TRP B 1 92 ? 18.797 21.765 -1.134 1.00 24.91 91 TRP B N 1
ATOM 1789 C CA . TRP B 1 92 ? 19.686 20.595 -1.125 1.00 21.32 91 TRP B CA 1
ATOM 1790 C C . TRP B 1 92 ? 18.982 19.279 -0.829 1.00 26.34 91 TRP B C 1
ATOM 1791 O O . TRP B 1 92 ? 19.593 18.220 -0.921 1.00 29.57 91 TRP B O 1
ATOM 1802 N N . TYR B 1 93 ? 17.719 19.324 -0.449 1.00 28.14 92 TYR B N 1
ATOM 1803 C CA . TYR B 1 93 ? 17.013 18.096 -0.041 1.00 26.86 92 TYR B CA 1
ATOM 1804 C C . TYR B 1 93 ? 15.688 17.966 -0.800 1.00 24.86 92 TYR B C 1
ATOM 1805 O O . TYR B 1 93 ? 15.029 18.961 -1.091 1.00 25.93 92 TYR B O 1
ATOM 1814 N N . PRO B 1 94 ? 15.268 16.711 -1.066 1.00 25.65 93 PRO B N 1
ATOM 1815 C CA . PRO B 1 94 ? 13.954 16.495 -1.640 1.00 26.45 93 PRO B CA 1
ATOM 1816 C C . PRO B 1 94 ? 12.814 16.703 -0.642 1.00 26.12 93 PRO B C 1
ATOM 1817 O O . PRO B 1 94 ? 11.725 17.080 -1.046 1.00 31.16 93 PRO B O 1
ATOM 1821 N N . GLY B 1 95 ? 13.084 16.474 0.636 1.00 26.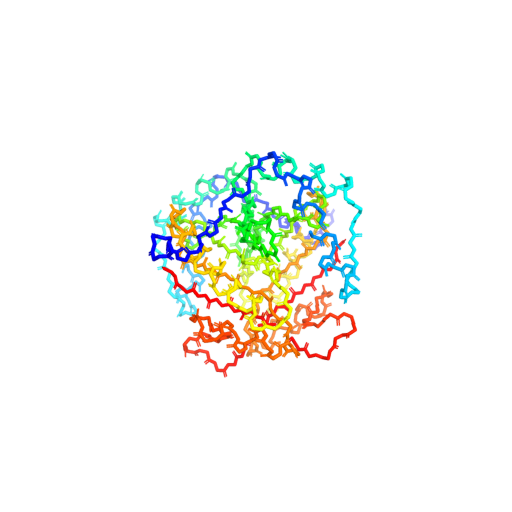52 94 GLY B N 1
ATOM 1822 C CA . GLY B 1 95 ? 12.079 16.646 1.675 1.00 26.66 94 GLY B CA 1
ATOM 1823 C C . GLY B 1 95 ? 12.300 17.914 2.480 1.00 27.80 94 GLY B C 1
ATOM 1824 O O . GLY B 1 95 ? 13.281 18.636 2.245 1.00 28.78 94 GLY B O 1
ATOM 1825 N N . PRO B 1 96 ? 11.391 18.204 3.421 1.00 25.79 95 PRO B N 1
ATOM 1826 C CA . PRO B 1 96 ? 11.575 19.393 4.233 1.00 25.64 95 PRO B CA 1
ATOM 1827 C C . PRO B 1 96 ? 12.766 19.281 5.205 1.00 25.49 95 PRO B C 1
ATOM 1828 O O . PRO B 1 96 ? 13.254 18.183 5.516 1.00 27.34 95 PRO B O 1
ATOM 1832 N N . VAL B 1 97 ? 13.195 20.435 5.735 1.00 23.71 96 VAL B N 1
ATOM 1833 C CA . VAL B 1 97 ? 14.112 20.461 6.886 1.00 22.75 96 VAL B CA 1
ATOM 1834 C C . VAL B 1 97 ? 13.232 20.935 8.032 1.00 23.16 96 VAL B C 1
ATOM 1835 O O . VAL B 1 97 ? 12.428 21.865 7.892 1.00 23.60 96 VAL B O 1
ATOM 1839 N N . ALA B 1 98 ? 13.398 20.309 9.198 1.00 23.81 97 ALA B N 1
ATOM 1840 C CA . ALA B 1 98 ? 12.565 20.606 10.360 1.00 20.65 97 ALA B CA 1
ATOM 1841 C C . ALA B 1 98 ? 13.417 21.265 11.438 1.00 22.77 97 ALA B C 1
ATOM 1842 O O . ALA B 1 98 ? 14.622 20.986 11.516 1.00 22.46 97 ALA B O 1
ATOM 1844 N N . ILE B 1 99 ? 12.783 22.157 12.252 1.00 22.99 98 ILE B N 1
ATOM 1845 C CA . ILE B 1 99 ? 13.412 22.701 13.465 1.00 22.47 98 ILE B CA 1
ATOM 1846 C C . ILE B 1 99 ? 12.522 22.338 14.637 1.00 21.37 98 ILE B C 1
ATOM 1847 O O . ILE B 1 99 ? 11.295 22.447 14.514 1.00 21.88 98 ILE B O 1
ATOM 1852 N N . LEU B 1 100 ? 13.157 21.900 15.721 1.00 21.99 99 LEU B N 1
ATOM 1853 C CA . LEU B 1 100 ? 12.487 21.831 17.019 1.00 22.46 99 LEU B CA 1
ATOM 1854 C C . LEU B 1 100 ? 12.488 23.247 17.584 1.00 22.13 99 LEU B C 1
ATOM 1855 O O . LEU B 1 100 ? 13.459 23.722 18.213 1.00 23.54 99 LEU B O 1
ATOM 1860 N N . ASP B 1 101 ? 11.440 23.974 17.235 1.00 21.98 100 ASP B N 1
ATOM 1861 C CA . ASP B 1 101 ? 11.260 25.353 17.632 1.00 22.33 100 ASP B CA 1
ATOM 1862 C C . ASP B 1 101 ? 11.208 25.478 19.162 1.00 22.71 100 ASP B C 1
ATOM 1863 O O . ASP B 1 101 ? 11.786 26.434 19.715 1.00 23.69 100 ASP B O 1
ATOM 1868 N N . GLU B 1 102 ? 10.509 24.560 19.826 1.00 23.36 101 GLU B N 1
ATOM 1869 C CA . GLU B 1 102 ? 10.403 24.570 21.279 1.00 22.64 101 GLU B CA 1
ATOM 1870 C C . GLU B 1 102 ? 10.226 23.156 21.789 1.00 22.28 101 GLU B C 1
ATOM 1871 O O . GLU B 1 102 ? 9.571 22.327 21.170 1.00 22.27 101 GLU B O 1
ATOM 1877 N N . LEU B 1 103 ? 10.744 22.936 22.983 1.00 23.51 102 LEU B N 1
ATOM 1878 C CA . LEU B 1 103 ? 10.436 21.749 23.744 1.00 23.66 102 LEU B CA 1
ATOM 1879 C C . LEU B 1 103 ? 10.190 22.221 25.180 1.00 25.06 102 LEU B C 1
ATOM 1880 O O . LEU B 1 103 ? 11.113 22.659 25.908 1.00 24.27 102 LEU B O 1
ATOM 1885 N N . TYR B 1 104 ? 8.930 22.211 25.574 1.00 23.51 103 TYR B N 1
ATOM 1886 C CA . TYR B 1 104 ? 8.493 22.783 26.863 1.00 24.00 103 TYR B CA 1
ATOM 1887 C C . TYR B 1 104 ? 8.066 21.669 27.780 1.00 25.19 103 TYR B C 1
ATOM 1888 O O . TYR B 1 104 ? 6.980 21.100 27.603 1.00 23.60 103 TYR B O 1
ATOM 1897 N N . VAL B 1 105 ? 8.908 21.349 28.771 1.00 25.81 104 VAL B N 1
ATOM 1898 C CA . VAL B 1 105 ? 8.531 20.373 29.793 1.00 24.80 104 VAL B CA 1
ATOM 1899 C C . VAL B 1 105 ? 9.051 20.878 31.125 1.00 26.57 104 VAL B C 1
ATOM 1900 O O . VAL B 1 105 ? 9.986 21.675 31.175 1.00 26.39 104 VAL B O 1
ATOM 1904 N N . ARG B 1 106 ? 8.462 20.403 32.196 1.00 30.56 105 ARG B N 1
ATOM 1905 C CA . ARG B 1 106 ? 8.861 20.863 33.520 1.00 35.09 105 ARG B CA 1
ATOM 1906 C C . ARG B 1 106 ? 10.209 20.275 33.942 1.00 33.02 105 ARG B C 1
ATOM 1907 O O . ARG B 1 106 ? 10.593 19.205 33.472 1.00 25.97 105 ARG B O 1
ATOM 1915 N N . PRO B 1 107 ? 10.924 20.979 34.830 1.00 34.10 106 PRO B N 1
ATOM 1916 C CA . PRO B 1 107 ? 12.160 20.419 35.404 1.00 34.09 106 PRO B CA 1
ATOM 1917 C C . PRO B 1 107 ? 11.885 19.128 36.097 1.00 31.37 106 PRO B C 1
ATOM 1918 O O . PRO B 1 107 ? 10.754 18.896 36.590 1.00 32.01 106 PRO B O 1
ATOM 1922 N N . GLY B 1 108 ? 12.915 18.277 36.149 1.00 29.63 107 GLY B N 1
ATOM 1923 C CA . GLY B 1 108 ? 12.848 17.086 36.935 1.00 29.51 107 GLY B CA 1
ATOM 1924 C C . GLY B 1 108 ? 12.641 15.840 36.116 1.00 27.93 107 GLY B C 1
ATOM 1925 O O . GLY B 1 108 ? 12.543 15.904 34.879 1.00 25.92 107 GLY B O 1
ATOM 1926 N N . ARG B 1 109 ? 12.609 14.708 36.834 1.00 26.63 108 ARG B N 1
ATOM 1927 C CA . ARG B 1 109 ? 12.506 13.394 36.208 1.00 28.46 108 ARG B CA 1
ATOM 1928 C C . ARG B 1 109 ? 11.324 13.307 35.272 1.00 29.00 108 ARG B C 1
ATOM 1929 O O . ARG B 1 109 ? 11.429 12.737 34.193 1.00 25.59 108 ARG B O 1
ATOM 1937 N N . ARG B 1 110 ? 10.195 13.847 35.713 1.00 27.85 109 ARG B N 1
ATOM 1938 C CA . ARG B 1 110 ? 8.939 13.653 34.996 1.00 31.25 109 ARG B CA 1
ATOM 1939 C C . ARG B 1 110 ? 8.972 14.374 33.661 1.00 28.39 109 ARG B C 1
ATOM 1940 O O . ARG B 1 110 ? 8.659 13.800 32.631 1.00 27.50 109 ARG B O 1
ATOM 1948 N N . GLY B 1 111 ? 9.332 15.646 33.692 1.00 30.52 110 GLY B N 1
ATOM 1949 C CA . GLY B 1 111 ? 9.433 16.408 32.483 1.00 26.97 110 GLY B CA 1
ATOM 1950 C C . GLY B 1 111 ? 10.474 15.845 31.552 1.00 25.46 110 GLY B C 1
ATOM 1951 O O . GLY B 1 111 ? 10.283 15.873 30.350 1.00 25.40 110 GLY B O 1
ATOM 1952 N N . HIS B 1 112 ? 11.573 15.313 32.100 1.00 24.80 111 HIS B N 1
ATOM 1953 C CA . HIS B 1 112 ? 12.629 14.751 31.283 1.00 21.67 111 HIS B CA 1
ATOM 1954 C C . HIS B 1 112 ? 12.109 13.526 30.503 1.00 19.01 111 HIS B C 1
ATOM 1955 O O . HIS B 1 112 ? 12.387 13.360 29.297 1.00 20.71 111 HIS B O 1
ATOM 1962 N N . ARG B 1 113 ? 11.289 12.711 31.171 1.00 21.77 112 ARG B N 1
ATOM 1963 C CA . ARG B 1 113 ? 10.685 11.543 30.527 1.00 22.71 112 ARG B CA 1
ATOM 1964 C C . ARG B 1 113 ? 9.759 11.985 29.391 1.00 22.56 112 ARG B C 1
ATOM 1965 O O . ARG B 1 113 ? 9.850 11.472 28.264 1.00 23.69 112 ARG B O 1
ATOM 1970 N N . LEU B 1 114 ? 8.896 12.953 29.683 1.00 23.70 113 LEU B N 1
ATOM 1971 C CA . LEU B 1 114 ? 8.010 13.520 28.668 1.00 25.41 113 LEU B CA 1
ATOM 1972 C C . LEU B 1 114 ? 8.817 14.129 27.504 1.00 21.94 113 LEU B C 1
ATOM 1973 O O . LEU B 1 114 ? 8.458 13.981 26.304 1.00 24.84 113 LEU B O 1
ATOM 1978 N N . GLY B 1 115 ? 9.871 14.881 27.840 1.00 19.98 114 GLY B N 1
ATOM 1979 C CA . GLY B 1 115 ? 10.724 15.492 26.818 1.00 21.45 114 GLY B CA 1
ATOM 1980 C C . GLY B 1 115 ? 11.362 14.473 25.877 1.00 20.56 114 GLY B C 1
ATOM 1981 O O . GLY B 1 115 ? 11.425 14.677 24.683 1.00 23.67 114 GLY B O 1
ATOM 1982 N N . SER B 1 116 ? 11.864 13.378 26.458 1.00 20.39 115 SER B N 1
ATOM 1983 C CA . SER B 1 116 ? 12.422 12.285 25.702 1.00 21.59 115 SER B CA 1
ATOM 1984 C C . SER B 1 116 ? 11.381 11.674 24.762 1.00 20.32 115 SER B C 1
ATOM 1985 O O . SER B 1 116 ? 11.644 11.457 23.569 1.00 22.82 115 SER B O 1
ATOM 1988 N N . ALA B 1 117 ? 10.167 11.501 25.279 1.00 22.62 116 ALA B N 1
ATOM 1989 C CA . ALA B 1 117 ? 9.054 10.946 24.485 1.00 24.66 116 ALA B CA 1
ATOM 1990 C C . ALA B 1 117 ? 8.670 11.885 23.345 1.00 24.42 116 ALA B C 1
ATOM 1991 O O . ALA B 1 117 ? 8.448 11.472 22.179 1.00 23.93 116 ALA B O 1
ATOM 1993 N N . LEU B 1 118 ? 8.623 13.168 23.660 1.00 22.89 117 LEU B N 1
ATOM 1994 C CA . LEU B 1 118 ? 8.287 14.180 22.670 1.00 22.65 117 LEU B CA 1
ATOM 1995 C C . LEU B 1 118 ? 9.353 14.267 21.575 1.00 23.22 117 LEU B C 1
ATOM 1996 O O . LEU B 1 118 ? 9.007 14.410 20.389 1.00 22.53 117 LEU B O 1
ATOM 2001 N N . LEU B 1 119 ? 10.644 14.182 21.945 1.00 22.61 118 LEU B N 1
ATOM 2002 C CA . LEU B 1 119 ? 11.717 14.232 20.939 1.00 23.35 118 LEU B CA 1
ATOM 2003 C C . LEU B 1 119 ? 11.652 13.007 20.007 1.00 22.26 118 LEU B C 1
ATOM 2004 O O . LEU B 1 119 ? 11.764 13.151 18.774 1.00 23.70 118 LEU B O 1
ATOM 2009 N N . ALA B 1 120 ? 11.473 11.822 20.577 1.00 23.19 119 ALA B N 1
ATOM 2010 C CA . ALA B 1 120 ? 11.356 10.618 19.766 1.00 24.14 119 ALA B CA 1
ATOM 2011 C C . ALA B 1 120 ? 10.198 10.744 18.773 1.00 23.99 119 ALA B C 1
ATOM 2012 O O . ALA B 1 120 ? 10.335 10.410 17.582 1.00 22.85 119 ALA B O 1
ATOM 2014 N N . ALA B 1 121 ? 9.040 11.181 19.268 1.00 22.32 120 ALA B N 1
ATOM 2015 C CA . ALA B 1 121 ? 7.858 11.381 18.415 1.00 25.20 120 ALA B CA 1
ATOM 2016 C C . ALA B 1 121 ? 8.110 12.411 17.311 1.00 25.53 120 ALA B C 1
ATOM 2017 O O . ALA B 1 121 ? 7.684 12.223 16.164 1.00 24.15 120 ALA B O 1
ATOM 2019 N N . SER B 1 122 ? 8.806 13.483 17.664 1.00 23.98 121 SER B N 1
ATOM 2020 C CA . SER B 1 122 ? 9.164 14.515 16.697 1.00 22.88 121 SER B CA 1
ATOM 2021 C C . SER B 1 122 ? 10.018 13.926 15.572 1.00 25.65 121 SER B C 1
ATOM 2022 O O . SER B 1 122 ? 9.786 14.202 14.392 1.00 25.60 121 SER B O 1
ATOM 2025 N N . CYS B 1 123 ? 11.023 13.133 15.919 1.00 23.31 122 CYS B N 1
ATOM 2026 C CA . CYS B 1 123 ? 11.885 12.484 14.901 1.00 23.19 122 CYS B CA 1
ATOM 2027 C C . CYS B 1 123 ? 11.064 11.596 13.985 1.00 25.14 122 CYS B C 1
ATOM 2028 O O . CYS B 1 123 ? 11.273 11.598 12.777 1.00 24.86 122 CYS B O 1
ATOM 2031 N N . GLY B 1 124 ? 10.139 10.810 14.555 1.00 26.84 123 GLY B N 1
ATOM 2032 C CA . GLY B 1 124 ? 9.285 9.965 13.748 1.00 23.76 123 GLY B CA 1
ATOM 2033 C C . GLY B 1 124 ? 8.424 10.726 12.779 1.00 26.11 123 GLY B C 1
ATOM 2034 O O . GLY B 1 124 ? 8.252 10.324 11.615 1.00 25.28 123 GLY B O 1
ATOM 2035 N N A LEU B 1 125 ? 7.869 11.842 13.239 0.50 25.34 124 LEU B N 1
ATOM 2036 N N B LEU B 1 125 ? 7.906 11.854 13.257 0.50 23.53 124 LEU B N 1
ATOM 2037 C CA A LEU B 1 125 ? 7.048 12.683 12.364 0.50 27.21 124 LEU B CA 1
ATOM 2038 C CA B LEU B 1 125 ? 7.042 12.719 12.453 0.50 24.44 124 LEU B CA 1
ATOM 2039 C C A LEU B 1 125 ? 7.871 13.279 11.223 0.50 24.26 124 LEU B C 1
ATOM 2040 C C B LEU B 1 125 ? 7.801 13.390 11.297 0.50 21.94 124 LEU B C 1
ATOM 2041 O O A LEU B 1 125 ? 7.487 13.174 10.058 0.50 24.80 124 LEU B O 1
ATOM 2042 O O B LEU B 1 125 ? 7.282 13.452 10.191 0.50 23.37 124 LEU B O 1
ATOM 2051 N N . VAL B 1 126 ? 9.029 13.838 11.552 1.00 24.28 125 VAL B N 1
ATOM 2052 C CA . VAL B 1 126 ? 9.877 14.445 10.546 1.00 25.82 125 VAL B CA 1
ATOM 2053 C C . VAL B 1 126 ? 10.199 13.396 9.497 1.00 23.70 125 VAL B C 1
ATOM 2054 O O . VAL B 1 126 ? 10.104 13.658 8.301 1.00 25.12 125 VAL B O 1
ATOM 2058 N N . ARG B 1 127 ? 10.549 12.181 9.936 1.00 24.65 126 ARG B N 1
ATOM 2059 C CA . ARG B 1 127 ? 10.860 11.082 8.976 1.00 27.09 126 ARG B CA 1
ATOM 2060 C C . ARG B 1 127 ? 9.646 10.717 8.119 1.00 27.94 126 ARG B C 1
ATOM 2061 O O . ARG B 1 127 ? 9.773 10.457 6.918 1.00 27.96 126 ARG B O 1
ATOM 2069 N N . SER B 1 128 ? 8.474 10.719 8.731 1.00 27.83 127 SER B N 1
ATOM 2070 C CA . SER B 1 128 ? 7.220 10.462 8.014 1.00 29.80 127 SER B CA 1
ATOM 2071 C C . SER B 1 128 ? 6.898 11.446 6.905 1.00 31.47 127 SER B C 1
ATOM 2072 O O . SER B 1 128 ? 6.209 11.097 5.957 1.00 32.37 127 SER B O 1
ATOM 2075 N N . ARG B 1 129 ? 7.386 12.676 7.049 1.00 28.26 128 ARG B N 1
ATOM 2076 C CA . ARG B 1 129 ? 7.203 13.778 6.091 1.00 30.98 128 ARG B CA 1
ATOM 2077 C C . ARG B 1 129 ? 8.318 13.774 5.012 1.00 28.10 128 ARG B C 1
ATOM 2078 O O . ARG B 1 129 ? 8.396 14.691 4.222 1.00 31.63 128 ARG B O 1
ATOM 2086 N N . GLY B 1 130 ? 9.207 12.789 5.054 1.00 25.03 129 GLY B N 1
ATOM 2087 C CA . GLY B 1 130 ? 10.346 12.705 4.167 1.00 28.00 129 GLY B CA 1
ATOM 2088 C C . GLY B 1 130 ? 11.523 13.580 4.551 1.00 28.62 129 GLY B C 1
ATOM 2089 O O . GLY B 1 130 ? 12.396 13.864 3.716 1.00 28.25 129 GLY B O 1
ATOM 2090 N N . GLY B 1 131 ? 11.520 14.063 5.803 1.00 27.19 130 GLY B N 1
ATOM 2091 C CA . GLY B 1 131 ? 12.578 14.904 6.287 1.00 27.69 130 GLY B CA 1
ATOM 2092 C C . GLY B 1 131 ? 13.751 14.085 6.747 1.00 28.66 130 GLY B C 1
ATOM 2093 O O . GLY B 1 131 ? 13.586 13.002 7.329 1.00 31.17 130 GLY B O 1
ATOM 2094 N N . ALA B 1 132 ? 14.952 14.562 6.435 1.00 27.29 131 ALA B N 1
ATOM 2095 C CA . ALA B 1 132 ? 16.162 13.857 6.808 1.00 26.04 131 ALA B CA 1
ATOM 2096 C C . ALA B 1 132 ? 17.037 14.648 7.794 1.00 25.44 131 ALA B C 1
ATOM 2097 O O . ALA B 1 132 ? 18.140 14.243 8.138 1.00 26.27 131 ALA B O 1
ATOM 2099 N N . LEU B 1 133 ? 16.513 15.742 8.303 1.00 24.61 132 LEU B N 1
ATOM 2100 C CA . LEU B 1 133 ? 17.297 16.626 9.113 1.00 24.51 132 LEU B CA 1
ATOM 2101 C C . LEU B 1 133 ? 16.365 17.341 10.093 1.00 24.42 132 LEU B C 1
ATOM 2102 O O . LEU B 1 133 ? 15.343 17.923 9.700 1.00 24.77 132 LEU B O 1
ATOM 2107 N N . LEU B 1 134 ? 16.763 17.295 11.371 1.00 23.64 133 LEU B N 1
ATOM 2108 C CA . LEU B 1 134 ? 16.108 18.050 12.454 1.00 20.66 133 LEU B CA 1
ATOM 2109 C C . LEU B 1 134 ? 17.156 18.912 13.138 1.00 24.62 133 LEU B C 1
ATOM 2110 O O . LEU B 1 134 ? 18.179 18.412 13.584 1.00 23.51 133 LEU B O 1
ATOM 2115 N N . GLU B 1 135 ? 16.897 20.204 13.181 1.00 21.24 134 GLU B N 1
ATOM 2116 C CA . GLU B 1 135 ? 17.753 21.255 13.706 1.00 22.76 134 GLU B CA 1
ATOM 2117 C C . GLU B 1 135 ? 17.180 21.823 15.047 1.00 21.69 134 GLU B C 1
ATOM 2118 O O . GLU B 1 135 ? 15.959 21.858 15.266 1.00 23.29 134 GLU B O 1
ATOM 2124 N N . ILE B 1 136 ? 18.075 22.333 15.889 1.00 21.57 135 ILE B N 1
ATOM 2125 C CA . ILE B 1 136 ? 17.739 23.017 17.128 1.00 22.20 135 ILE B CA 1
ATOM 2126 C C . ILE B 1 136 ? 18.722 24.162 17.306 1.00 23.84 135 ILE B C 1
ATOM 2127 O O . ILE B 1 136 ? 19.914 24.048 16.948 1.00 25.00 135 ILE B O 1
ATOM 2132 N N . ASN B 1 137 ? 18.241 25.273 17.823 1.00 25.03 136 ASN B N 1
ATOM 2133 C CA . ASN B 1 137 ? 19.128 26.353 18.292 1.00 28.53 136 ASN B CA 1
ATOM 2134 C C . ASN B 1 137 ? 19.085 26.348 19.842 1.00 27.33 136 ASN B C 1
ATOM 2135 O O . ASN B 1 137 ? 18.011 26.363 20.405 1.00 28.60 136 ASN B O 1
ATOM 2140 N N . VAL B 1 138 ? 20.238 26.226 20.485 1.00 27.49 137 VAL B N 1
ATOM 2141 C CA . VAL B 1 138 ? 20.306 25.993 21.922 1.00 26.11 137 VAL B CA 1
ATOM 2142 C C . VAL B 1 138 ? 21.274 27.040 22.548 1.00 28.06 137 VAL B C 1
ATOM 2143 O O . VAL B 1 138 ? 22.358 27.257 22.058 1.00 29.91 137 VAL B O 1
ATOM 2147 N N A ASP B 1 139 ? 20.832 27.693 23.616 0.50 26.93 138 ASP B N 1
ATOM 2148 N N B ASP B 1 139 ? 20.835 27.673 23.629 0.50 27.59 138 ASP B N 1
ATOM 2149 C CA A ASP B 1 139 ? 21.716 28.580 24.416 0.50 28.29 138 ASP B CA 1
ATOM 2150 C CA B ASP B 1 139 ? 21.728 28.549 24.413 0.50 29.39 138 ASP B CA 1
ATOM 2151 C C A ASP B 1 139 ? 22.913 27.766 24.902 0.50 26.66 138 ASP B C 1
ATOM 2152 C C B ASP B 1 139 ? 22.924 27.745 24.891 0.50 27.36 138 ASP B C 1
ATOM 2153 O O A ASP B 1 139 ? 22.743 26.722 25.550 0.50 29.08 138 ASP B O 1
ATOM 2154 O O B ASP B 1 139 ? 22.766 26.691 25.526 0.50 29.62 138 ASP B O 1
ATOM 2163 N N . GLY B 1 140 ? 24.132 28.231 24.603 1.00 27.97 139 GLY B N 1
ATOM 2164 C CA . GLY B 1 140 ? 25.338 27.531 25.011 1.00 28.22 139 GLY B CA 1
ATOM 2165 C C . GLY B 1 140 ? 25.443 27.340 26.533 1.00 29.22 139 GLY B C 1
ATOM 2166 O O . GLY B 1 140 ? 26.036 26.378 27.010 1.00 29.07 139 GLY B O 1
ATOM 2167 N N . GLU B 1 141 ? 24.820 28.250 27.274 1.00 31.28 140 GLU B N 1
ATOM 2168 C CA . GLU B 1 141 ? 24.757 28.185 28.725 1.00 33.49 140 GLU B CA 1
ATOM 2169 C C . GLU B 1 141 ? 23.900 27.026 29.241 1.00 34.29 140 GLU B C 1
ATOM 2170 O O . GLU B 1 141 ? 24.105 26.574 30.370 1.00 33.73 140 GLU B O 1
ATOM 2173 N N . ASP B 1 142 ? 22.937 26.568 28.438 1.00 33.36 141 ASP B N 1
ATOM 2174 C CA . ASP B 1 142 ? 21.951 25.578 28.892 1.00 32.16 141 ASP B CA 1
ATOM 2175 C C . ASP B 1 142 ? 22.537 24.167 28.800 1.00 31.72 141 ASP B C 1
ATOM 2176 O O . ASP B 1 142 ? 22.180 23.385 27.924 1.00 28.66 141 ASP B O 1
ATOM 2181 N N . THR B 1 143 ? 23.386 23.854 29.765 1.00 30.83 142 THR B N 1
ATOM 2182 C CA . THR B 1 143 ? 24.082 22.571 29.864 1.00 31.83 142 THR B CA 1
ATOM 2183 C C . THR B 1 143 ? 23.134 21.370 29.917 1.00 29.20 142 THR B C 1
ATOM 2184 O O . THR B 1 143 ? 23.432 20.318 29.371 1.00 29.19 142 THR B O 1
ATOM 2188 N N . ASP B 1 144 ? 22.040 21.501 30.650 1.00 29.05 143 ASP B N 1
ATOM 2189 C CA . ASP B 1 144 ? 21.146 20.373 30.839 1.00 29.93 143 ASP B CA 1
ATOM 2190 C C . ASP B 1 144 ? 20.511 20.016 29.480 1.00 27.56 143 ASP B C 1
ATOM 2191 O O . ASP B 1 144 ? 20.443 18.841 29.134 1.00 29.80 143 ASP B O 1
ATOM 2196 N N . ALA B 1 145 ? 20.104 21.028 28.719 1.00 24.71 144 ALA B N 1
ATOM 2197 C CA . ALA B 1 145 ? 19.523 20.836 27.379 1.00 24.59 144 ALA B CA 1
ATOM 2198 C C . ALA B 1 145 ? 20.564 20.256 26.416 1.00 26.16 144 ALA B C 1
ATOM 2199 O O . ALA B 1 145 ? 20.293 19.326 25.685 1.00 26.34 144 ALA B O 1
ATOM 2201 N N . ARG B 1 146 ? 21.763 20.815 26.414 1.00 24.66 145 ARG B N 1
ATOM 2202 C CA . ARG B 1 146 ? 22.851 20.248 25.608 1.00 24.56 145 ARG B CA 1
ATOM 2203 C C . ARG B 1 146 ? 23.103 18.770 25.904 1.00 24.55 145 ARG B C 1
ATOM 2204 O O . ARG B 1 146 ? 23.196 17.982 24.978 1.00 24.95 145 ARG B O 1
ATOM 2212 N N . ARG B 1 147 ? 23.133 18.367 27.169 1.00 25.53 146 ARG B N 1
ATOM 2213 C CA . ARG B 1 147 ? 23.382 16.969 27.511 1.00 25.44 146 ARG B CA 1
ATOM 2214 C C . ARG B 1 147 ? 22.245 16.042 27.008 1.00 23.31 146 ARG B C 1
ATOM 2215 O O . ARG B 1 147 ? 22.507 14.923 26.473 1.00 22.27 146 ARG B O 1
ATOM 2223 N N . PHE B 1 148 ? 21.013 16.502 27.239 1.00 22.77 147 PHE B N 1
ATOM 2224 C CA . PHE B 1 148 ? 19.776 15.832 26.825 1.00 21.47 147 PHE B CA 1
ATOM 2225 C C . PHE B 1 148 ? 19.835 15.605 25.317 1.00 22.47 147 PHE B C 1
ATOM 2226 O O . PHE B 1 148 ? 19.587 14.500 24.858 1.00 22.79 147 PHE B O 1
ATOM 2234 N N . TYR B 1 149 ? 20.120 16.644 24.537 1.00 23.16 148 TYR B N 1
ATOM 2235 C CA . TYR B 1 149 ? 20.133 16.460 23.070 1.00 22.14 148 TYR B CA 1
ATOM 2236 C C . TYR B 1 149 ? 21.307 15.620 22.554 1.00 24.83 148 TYR B C 1
ATOM 2237 O O . TYR B 1 149 ? 21.138 14.805 21.630 1.00 23.14 148 TYR B O 1
ATOM 2246 N N . GLU B 1 150 ? 22.479 15.789 23.166 1.00 24.70 149 GLU B N 1
ATOM 2247 C CA . GLU B 1 150 ? 23.632 15.009 22.784 1.00 25.35 149 GLU B CA 1
ATOM 2248 C C . GLU B 1 150 ? 23.466 13.520 23.114 1.00 25.54 149 GLU B C 1
ATOM 2249 O O . GLU B 1 150 ? 23.999 12.667 22.419 1.00 25.99 149 GLU B O 1
ATOM 2255 N N . ALA B 1 151 ? 22.689 13.207 24.140 1.00 23.05 150 ALA B N 1
ATOM 2256 C CA . ALA B 1 151 ? 22.431 11.817 24.506 1.00 24.86 150 ALA B CA 1
ATOM 2257 C C . ALA B 1 151 ? 21.464 11.167 23.503 1.00 24.58 150 ALA B C 1
ATOM 2258 O O . ALA B 1 151 ? 21.290 9.940 23.500 1.00 26.20 150 ALA B O 1
ATOM 2260 N N . ARG B 1 152 ? 20.818 12.004 22.685 1.00 25.28 151 ARG B N 1
ATOM 2261 C CA . ARG B 1 152 ? 19.776 11.586 21.744 1.00 22.93 151 ARG B CA 1
ATOM 2262 C C . ARG B 1 152 ? 20.160 11.876 20.293 1.00 24.29 151 ARG B C 1
ATOM 2263 O O . ARG B 1 152 ? 19.316 12.114 19.442 1.00 25.80 151 ARG B O 1
ATOM 2271 N N . GLY B 1 153 ? 21.455 11.865 20.024 1.00 25.95 152 GLY B N 1
ATOM 2272 C CA . GLY B 1 153 ? 21.931 11.854 18.638 1.00 26.34 152 GLY B CA 1
ATOM 2273 C C . GLY B 1 153 ? 22.185 13.182 17.967 1.00 26.79 152 GLY B C 1
ATOM 2274 O O . GLY B 1 153 ? 22.439 13.210 16.791 1.00 26.96 152 GLY B O 1
ATOM 2275 N N . PHE B 1 154 ? 22.079 14.293 18.701 1.00 22.87 153 PHE B N 1
ATOM 2276 C CA . PHE B 1 154 ? 22.349 15.609 18.160 1.00 21.86 153 PHE B CA 1
ATOM 2277 C C . PHE B 1 154 ? 23.782 16.018 18.366 1.00 23.11 153 PHE B C 1
ATOM 2278 O O . PHE B 1 154 ? 24.396 15.632 19.378 1.00 22.58 153 PHE B O 1
ATOM 2286 N N . THR B 1 155 ? 24.312 16.758 17.387 1.00 23.08 154 THR B N 1
ATOM 2287 C CA . THR B 1 155 ? 25.661 17.288 17.449 1.00 25.30 154 THR B CA 1
ATOM 2288 C C . THR B 1 155 ? 25.673 18.764 17.099 1.00 23.52 154 THR B C 1
ATOM 2289 O O . THR B 1 155 ? 24.803 19.239 16.383 1.00 24.64 154 THR B O 1
ATOM 2293 N N A ASN B 1 156 ? 26.635 19.511 17.637 0.50 24.65 155 ASN B N 1
ATOM 2294 N N B ASN B 1 156 ? 26.685 19.443 17.640 0.50 24.48 155 ASN B N 1
ATOM 2295 C CA A ASN B 1 156 ? 26.810 20.911 17.232 0.50 26.21 155 ASN B CA 1
ATOM 2296 C CA B ASN B 1 156 ? 26.940 20.863 17.446 0.50 26.01 155 ASN B CA 1
ATOM 2297 C C A ASN B 1 156 ? 28.039 21.140 16.342 0.50 29.20 155 ASN B C 1
ATOM 2298 C C B ASN B 1 156 ? 28.216 21.113 16.605 0.50 28.69 155 ASN B C 1
ATOM 2299 O O A ASN B 1 156 ? 28.326 22.276 15.941 0.50 27.90 155 ASN B O 1
ATOM 2300 O O B ASN B 1 156 ? 28.734 22.222 16.525 0.50 27.27 155 ASN B O 1
ATOM 2309 N N . THR B 1 157 ? 28.740 20.069 15.996 1.00 31.26 156 THR B N 1
ATOM 2310 C CA . THR B 1 157 ? 29.904 20.212 15.111 1.00 34.82 156 THR B CA 1
ATOM 2311 C C . THR B 1 157 ? 29.707 19.302 13.913 1.00 37.91 156 THR B C 1
ATOM 2312 O O . THR B 1 157 ? 29.148 18.218 14.036 1.00 39.85 156 THR B O 1
ATOM 2316 N N . GLU B 1 158 ? 30.097 19.772 12.733 1.00 42.78 157 GLU B N 1
ATOM 2317 C CA . GLU B 1 158 ? 30.053 18.929 11.523 1.00 45.33 157 GLU B CA 1
ATOM 2318 C C . GLU B 1 158 ? 31.099 17.810 11.669 1.00 47.21 157 GLU B C 1
ATOM 2319 O O . GLU B 1 158 ? 32.035 17.939 12.460 1.00 44.89 157 GLU B O 1
ATOM 2322 N N . PRO B 1 159 ? 30.924 16.695 10.935 1.00 51.78 158 PRO B N 1
ATOM 2323 C CA . PRO B 1 159 ? 31.801 15.518 11.121 1.00 53.85 158 PRO B CA 1
ATOM 2324 C C . PRO B 1 159 ? 33.297 15.851 11.128 1.00 54.16 158 PRO B C 1
ATOM 2325 O O . PRO B 1 159 ? 34.015 15.449 12.051 1.00 53.74 158 PRO B O 1
ATOM 2329 N N . ASN B 1 160 ? 33.740 16.597 10.113 1.00 55.22 159 ASN B N 1
ATOM 2330 C CA . ASN B 1 160 ? 35.153 16.961 9.954 1.00 55.96 159 ASN B CA 1
ATOM 2331 C C . ASN B 1 160 ? 35.408 18.375 10.506 1.00 55.56 159 ASN B C 1
ATOM 2332 O O . ASN B 1 160 ? 36.247 19.118 9.985 1.00 57.00 159 ASN B O 1
ATOM 2337 N N . GLY B 1 161 ? 34.691 18.737 11.569 1.00 54.47 160 GLY B N 1
ATOM 2338 C CA . GLY B 1 161 ? 34.725 20.100 12.112 1.00 52.99 160 GLY B CA 1
ATOM 2339 C C . GLY B 1 161 ? 35.441 20.184 13.449 1.00 50.75 160 GLY B C 1
ATOM 2340 O O . GLY B 1 161 ? 35.439 19.223 14.219 1.00 49.07 160 GLY B O 1
ATOM 2341 N N . THR B 1 162 ? 36.030 21.348 13.727 1.00 49.96 161 THR B N 1
ATOM 2342 C CA . THR B 1 162 ? 36.710 21.596 14.994 1.00 49.79 161 THR B CA 1
ATOM 2343 C C . THR B 1 162 ? 35.691 21.846 16.066 1.00 48.95 161 THR B C 1
ATOM 2344 O O . THR B 1 162 ? 35.567 21.074 17.010 1.00 52.83 161 THR B O 1
ATOM 2348 N N . GLU B 1 163 ? 34.935 22.927 15.876 1.00 43.55 162 GLU B N 1
ATOM 2349 C CA . GLU B 1 163 ? 34.327 23.651 16.968 1.00 41.09 162 GLU B CA 1
ATOM 2350 C C . GLU B 1 163 ? 32.843 23.857 16.714 1.00 37.62 162 GLU B C 1
ATOM 2351 O O . GLU B 1 163 ? 32.358 23.493 15.650 1.00 38.08 162 GLU B O 1
ATOM 2357 N N . PRO B 1 164 ? 32.128 24.404 17.708 1.00 35.39 163 PRO B N 1
ATOM 2358 C CA . PRO B 1 164 ? 30.698 24.593 17.568 1.00 34.17 163 PRO B CA 1
ATOM 2359 C C . PRO B 1 164 ? 30.205 25.389 16.365 1.00 29.61 163 PRO B C 1
ATOM 2360 O O . PRO B 1 164 ? 30.827 26.381 15.952 1.00 30.81 163 PRO B O 1
ATOM 2380 N N . LEU B 1 166 ? 27.331 27.897 15.131 1.00 24.07 165 LEU B N 1
ATOM 2381 C CA . LEU B 1 166 ? 26.695 28.990 15.856 1.00 24.16 165 LEU B CA 1
ATOM 2382 C C . LEU B 1 166 ? 25.422 29.507 15.208 1.00 24.04 165 LEU B C 1
ATOM 2383 O O . LEU B 1 166 ? 25.299 29.519 13.988 1.00 26.19 165 LEU B O 1
ATOM 2388 N N . TYR B 1 167 ? 24.469 29.924 16.056 1.00 22.48 166 TYR B N 1
ATOM 2389 C CA . TYR B 1 167 ? 23.267 30.609 15.622 1.00 23.88 166 TYR B CA 1
ATOM 2390 C C . TYR B 1 167 ? 23.433 32.133 15.745 1.00 24.43 166 TYR B C 1
ATOM 2391 O O . TYR B 1 167 ? 23.827 32.644 16.796 1.00 25.90 166 TYR B O 1
ATOM 2400 N N . TYR B 1 168 ? 23.199 32.828 14.630 1.00 22.56 167 TYR B N 1
ATOM 2401 C CA . TYR B 1 168 ? 23.178 34.285 14.513 1.00 22.68 167 TYR B CA 1
ATOM 2402 C C . TYR B 1 168 ? 21.782 34.786 14.114 1.00 21.22 167 TYR B C 1
ATOM 2403 O O . TYR B 1 168 ? 21.026 34.105 13.378 1.00 21.90 167 TYR B O 1
ATOM 2412 N N . TYR B 1 169 ? 21.411 35.958 14.624 1.00 23.05 168 TYR B N 1
ATOM 2413 C CA . TYR B 1 169 ? 20.141 36.560 14.221 1.00 23.43 168 TYR B CA 1
ATOM 2414 C C . TYR B 1 169 ? 20.285 38.072 14.130 1.00 21.66 168 TYR B C 1
ATOM 2415 O O . TYR B 1 169 ? 21.206 38.669 14.695 1.00 23.43 168 TYR B O 1
ATOM 2424 N N . ARG B 1 170 ? 19.357 38.656 13.380 1.00 23.65 169 ARG B N 1
ATOM 2425 C CA . ARG B 1 170 ? 19.214 40.095 13.233 1.00 22.93 169 ARG B CA 1
ATOM 2426 C C . ARG B 1 170 ? 17.709 40.390 13.272 1.00 22.87 169 ARG B C 1
ATOM 2427 O O . ARG B 1 170 ? 16.921 39.818 12.453 1.00 25.56 169 ARG B O 1
ATOM 2435 N N . GLU B 1 171 ? 17.323 41.266 14.207 1.00 26.67 170 GLU B N 1
ATOM 2436 C CA . GLU B 1 171 ? 15.948 41.750 14.276 1.00 28.96 170 GLU B CA 1
ATOM 2437 C C . GLU B 1 171 ? 15.793 42.817 13.199 1.00 26.89 170 GLU B C 1
ATOM 2438 O O . GLU B 1 171 ? 16.666 43.688 13.043 1.00 29.24 170 GLU B O 1
ATOM 2444 N N . LEU B 1 172 ? 14.657 42.799 12.524 1.00 26.27 171 LEU B N 1
ATOM 2445 C CA . LEU B 1 172 ? 14.352 43.666 11.384 1.00 27.72 171 LEU B CA 1
ATOM 2446 C C . LEU B 1 172 ? 13.079 44.455 11.670 1.00 32.49 171 LEU B C 1
ATOM 2447 O O . LEU B 1 172 ? 12.296 44.084 12.571 1.00 36.19 171 LEU B O 1
#

Nearest PDB structures (foldseek):
  2r1i-assembly1_B  TM=9.942E-01  e=2.973E-28  Arthrobacter sp. FB24
  8a9n-assembly1_B  TM=7.900E-01  e=1.740E-08  Acinetobacter baumannii
  8a9o-assembly1_A  TM=7.809E-01  e=3.495E-08  Acinetobacter baumannii
  2fe7-assembly1_B  TM=7.451E-01  e=5.009E-07  Pseudomonas aeruginosa UCBPP-PA14
  7n1l-assembly1_A  TM=7.658E-01  e=2.443E-06  Brucella abortus 2308

Radius of gyration: 20.58 Å; Cα contacts (8 Å, |Δi|>4): 563; chains: 2; bounding box: 48×65×54 Å

Solvent-accessible surface area: 15403 Å² total

InterPro domains:
  IPR000182 GNAT domain [PF00583] (64-153)
  IPR000182 GNAT domain [PS51186] (22-171)
  IPR016181 Acyl-CoA N-acyltransferase [SSF55729] (25-157)
  IPR050832 Bacterial Acetyltransferase [PTHR43877] (25-159)

Organism: Arthrobacter sp. (strain FB24) (NCBI:txid290399)

Secondary structure (DSSP, 8-state):
--S------EEPPGGGHHHHH--HHHHHHHT-----HHHHHHHHHHHTTSSSEEEEEETTTT-EEEEEEEE--TT-SS-EEEEEEEE--SSHHHHHHHHHHHHHHHHHHHHTT--EEEEE--TT-HHHHHHHHTTT-BSS-TT-----EEEEE-/--S-SS---EE--GGGHHHHH--HHHHHHTT-----HHHHHHHHHHHTTSSSEEEEEETTTT-EEEEEEEE--TT-SS-EEEEEEEE--SSHHHHHHHHHHHHHHHHHHHHTT--EEEEE--TT-HHHHHHHHTTT-BSS-TT-----EEEEE-

CATH classification: 3.40.630.30

Foldseek 3Di:
DVPDDADAWDWDALVCLLVVLVVCVLQVVVVHDDDHSVVSSVVCNVVRNDDQWIKTFDDVVGQWMWIKGWDCDPPFPFTAIERADTGFDPDDVRLVRSVSRVVNVVVVCVVRVHDHYHYADDPVCVVVVVSVVVVDDDQADPPGDDGHDDDDDD/DDDDPDDDWAWDALVCLLVVLVVCCLCVVVPHDDDHSVVSSVVCNVVRNDDAWIKTFTDVVGQWIWIKGWDCDPPFPFTAMERPDTGHDDDDVRLVRSLNRVVVVVVVCVVRVHDYYHYADDPPCVVVVVSVVVVPDDQADPPGDDGHDDDDDD

B-factor: mean 32.17, std 9.85, range [14.25, 77.88]